Protein 4REV (pdb70)

Sequence (255 aa):
YKPCKNLVFYFHDILYTKLAPQSHFGNIIVFDDPITLSHSLSSKQVGRAQGFYIYDTTSWLSFTFVLNSTHHHQGTITFAGADPAKTRDISVTGGTGDFFMHRGIATITTDAFEAYFRLGVYIKFFECWYKPCKNLVFYFHDILKLAPQSHFGNIIVFDDPITLSHSLSSKQVGRAQGFYIYDYTSWLSFTFVLNSTHHQGTITFAGADPAKTRDISVTGGTGDFFMHRGIATITTDAFGEAYFRLGVYIKFFECW

B-factor: mean 59.49, std 22.82, range [20.0, 153.02]

Nearest PDB structures (foldseek):
  4rev-assembly2_B  TM=1.008E+00  e=2.602E-24  Pisum sativum
  4rev-assembly1_A  TM=9.888E-01  e=1.720E-21  Pisum sativum
  7ywf-assembly1_A  TM=7.716E-01  e=1.674E-04  Oryza sativa
  7ywf-assembly1_B  TM=7.383E-01  e=2.388E-04  Oryza sativa
  5k21-assembly1_A  TM=6.795E-01  e=1.094E-03  Mycolicibacterium fortuitum subsp. fortuitum DSM 46621 = ATCC 6841 = JCM 6387

Secondary structure (DSSP, 8-state):
---SEEEEEEEEEE----SPP-----EEEEEEEEEESSSSTTSPEEEEEEEEEEE----EEEEEEEEESSS-EEEEEEEEE----EEEEEEEEEEETTTT-EEEEEEEEEE---EEEEEEEEEEEE--/---SEEEEEEEEEE--PPP-----EEEEEEEEEESSSSTTSPEEEEEEEEEEE-----EEEEEEEESSS-EEEEEEEE-----EEEEEEEEEEETTTT-EEEEEEEEEE---SEEEEEEEEEEEE--

Radius of gyration: 23.47 Å; Cα contacts (8 Å, |Δi|>4): 682; chains: 2; bounding box: 68×54×63 Å

Organism: Pisum sativum (NCBI:txid3888)

Structure (mmCIF, N/CA/C/O backbone):
data_4REV
#
_entry.id   4REV
#
_cell.length_a   88.416
_cell.length_b   88.416
_cell.length_c   196.767
_cell.angle_alpha   90.00
_cell.angle_beta   90.00
_cell.angle_gamma   120.00
#
_symmetry.space_group_name_H-M   'H 3 2'
#
loop_
_entity.id
_entity.type
_entity.pdbx_description
1 polymer 'Disease resistance response protein 206'
2 non-polymer GLYCEROL
3 non-polymer '2,3-DIMETHYLIMIDAZOLIUM ION'
4 non-polymer 'CHLORIDE ION'
5 water water
#
loop_
_atom_site.group_PDB
_atom_site.id
_atom_site.type_symbol
_atom_site.label_atom_id
_atom_site.label_alt_id
_atom_site.label_comp_id
_atom_site.label_asym_id
_atom_site.label_entity_id
_atom_site.label_seq_id
_atom_site.pdbx_PDB_ins_code
_atom_site.Cartn_x
_atom_site.Cartn_y
_atom_site.Cartn_z
_atom_site.occupancy
_atom_site.B_iso_or_equiv
_atom_site.auth_seq_id
_atom_site.auth_comp_id
_atom_site.auth_asym_id
_atom_site.auth_atom_id
_atom_site.pdbx_PDB_model_num
ATOM 1 N N . TYR A 1 8 ? -31.166 -34.434 -18.823 1.00 68.47 28 TYR A N 1
ATOM 2 C CA . TYR A 1 8 ? -31.433 -33.043 -19.173 1.00 67.30 28 TYR A CA 1
ATOM 3 C C . TYR A 1 8 ? -30.310 -32.116 -18.712 1.00 79.32 28 TYR A C 1
ATOM 4 O O . TYR A 1 8 ? -29.725 -32.323 -17.645 1.00 90.11 28 TYR A O 1
ATOM 13 N N . LYS A 1 9 ? -30.023 -31.084 -19.505 1.00 76.52 29 LYS A N 1
ATOM 14 C CA . LYS A 1 9 ? -29.074 -30.059 -19.080 1.00 66.98 29 LYS A CA 1
ATOM 15 C C . LYS A 1 9 ? -29.825 -28.812 -18.604 1.00 51.71 29 LYS A C 1
ATOM 16 O O . LYS A 1 9 ? -30.703 -28.299 -19.292 1.00 49.60 29 LYS A O 1
ATOM 22 N N . PRO A 1 10 ? -29.472 -28.320 -17.418 1.00 43.68 30 PRO A N 1
ATOM 23 C CA . PRO A 1 10 ? -30.101 -27.159 -16.784 1.00 46.85 30 PRO A CA 1
ATOM 24 C C . PRO A 1 10 ? -29.919 -25.862 -17.570 1.00 45.15 30 PRO A C 1
ATOM 25 O O . PRO A 1 10 ? -28.846 -25.636 -18.125 1.00 47.01 30 PRO A O 1
ATOM 29 N N . CYS A 1 11 ? -30.949 -25.023 -17.611 1.00 36.47 31 CYS A N 1
ATOM 30 C CA . CYS A 1 11 ? -30.848 -23.730 -18.293 1.00 42.14 31 CYS A CA 1
ATOM 31 C C . CYS A 1 11 ? -30.157 -22.674 -17.439 1.00 47.52 31 CYS A C 1
ATOM 32 O O . CYS A 1 11 ? -29.912 -21.557 -17.887 1.00 49.59 31 CYS A O 1
ATOM 35 N N . LYS A 1 12 ? -29.838 -23.034 -16.201 1.00 42.64 32 LYS A N 1
ATOM 36 C CA . LYS A 1 12 ? -29.138 -22.135 -15.298 1.00 43.24 32 LYS A CA 1
ATOM 37 C C . LYS A 1 12 ? -28.646 -22.957 -14.105 1.00 40.52 32 LYS A C 1
ATOM 38 O O . LYS A 1 12 ? -29.390 -23.795 -13.576 1.00 43.81 32 LYS A O 1
ATOM 44 N N . ASN A 1 13 ? -27.382 -22.748 -13.736 1.00 43.35 33 ASN A N 1
ATOM 45 C CA . ASN A 1 13 ? -26.731 -23.397 -12.595 1.00 47.45 33 ASN A CA 1
ATOM 46 C C . ASN A 1 13 ? -26.254 -22.368 -11.583 1.00 56.49 33 ASN A C 1
ATOM 47 O O . ASN A 1 13 ? -25.580 -21.414 -11.958 1.00 56.43 33 ASN A O 1
ATOM 52 N N . LEU A 1 14 ? -26.565 -22.567 -10.305 1.00 49.67 34 LEU A N 1
ATOM 53 C CA . LEU A 1 14 ? -26.039 -21.677 -9.275 1.00 46.48 34 LEU A CA 1
ATOM 54 C C . LEU A 1 14 ? -25.487 -22.476 -8.105 1.00 46.15 34 LEU A C 1
ATOM 55 O O . LEU A 1 14 ? -26.011 -23.539 -7.756 1.00 50.52 34 LEU A O 1
ATOM 60 N N . VAL A 1 15 ? -24.429 -21.952 -7.502 1.00 42.10 35 VAL A N 1
ATOM 61 C CA . VAL A 1 15 ? -23.809 -22.567 -6.347 1.00 50.27 35 VAL A CA 1
ATOM 62 C C . VAL A 1 15 ? -23.678 -21.537 -5.231 1.00 50.74 35 VAL A C 1
ATOM 63 O O . VAL A 1 15 ? -23.164 -20.452 -5.457 1.00 47.96 35 VAL A O 1
ATOM 67 N N . PHE A 1 16 ? -24.167 -21.878 -4.045 1.00 47.57 36 PHE A N 1
ATOM 68 C CA . PHE A 1 16 ? -24.074 -21.015 -2.865 1.00 45.25 36 PHE A CA 1
ATOM 69 C C . PHE A 1 16 ? -23.698 -21.856 -1.674 1.00 42.48 36 PHE A C 1
ATOM 70 O O . PHE A 1 16 ? -23.920 -23.058 -1.690 1.00 47.21 36 PHE A O 1
ATOM 78 N N . TYR A 1 17 ? -23.154 -21.220 -0.633 1.00 39.59 37 TYR A N 1
ATOM 79 C CA . TYR A 1 17 ? -22.942 -21.879 0.661 1.00 37.78 37 TYR A CA 1
ATOM 80 C C . TYR A 1 17 ? -23.684 -21.116 1.734 1.00 44.12 37 TYR A C 1
ATOM 81 O O . TYR A 1 17 ? -23.701 -19.880 1.705 1.00 47.19 37 TYR A O 1
ATOM 90 N N . PHE A 1 18 ? -24.329 -21.812 2.665 1.00 47.61 38 PHE A N 1
ATOM 91 C CA . PHE A 1 18 ? -24.787 -21.097 3.847 1.00 47.48 38 PHE A CA 1
ATOM 92 C C . PHE A 1 18 ? -24.395 -21.806 5.143 1.00 52.33 38 PHE A C 1
ATOM 93 O O . PHE A 1 18 ? -24.087 -23.000 5.173 1.00 52.52 38 PHE A O 1
ATOM 101 N N . HIS A 1 19 ? -24.376 -21.022 6.210 1.00 47.72 39 HIS A N 1
ATOM 102 C CA . HIS A 1 19 ? -23.652 -21.376 7.413 1.00 50.32 39 HIS A CA 1
ATOM 103 C C . HIS A 1 19 ? -24.585 -21.382 8.598 1.00 54.29 39 HIS A C 1
ATOM 104 O O . HIS A 1 19 ? -25.195 -20.373 8.915 1.00 60.31 39 HIS A O 1
ATOM 111 N N . ASP A 1 20 ? -24.695 -22.528 9.249 1.00 51.49 40 ASP A N 1
ATOM 112 C CA . ASP A 1 20 ? -25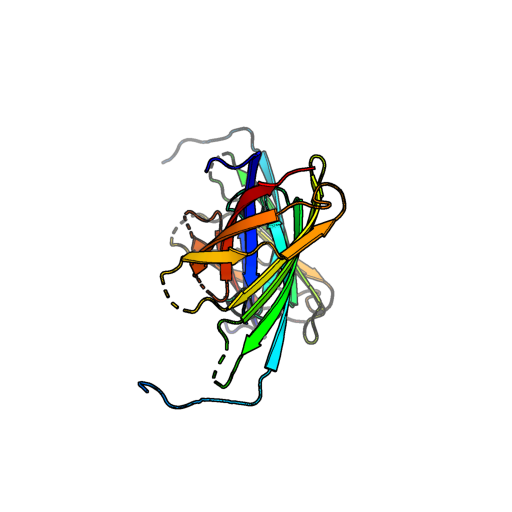.684 -22.701 10.294 1.00 55.21 40 ASP A CA 1
ATOM 113 C C . ASP A 1 20 ? -24.978 -23.070 11.578 1.00 63.74 40 ASP A C 1
ATOM 114 O O . ASP A 1 20 ? -24.001 -23.810 11.569 1.00 64.01 40 ASP A O 1
ATOM 119 N N . ILE A 1 21 ? -25.468 -22.557 12.689 1.00 69.29 41 ILE A N 1
ATOM 120 C CA . ILE A 1 21 ? -24.864 -22.888 13.967 1.00 73.27 41 ILE A CA 1
ATOM 121 C C . ILE A 1 21 ? -25.945 -23.459 14.866 1.00 82.12 41 ILE A C 1
ATOM 122 O O . ILE A 1 21 ? -26.880 -22.752 15.225 1.00 71.71 41 ILE A O 1
ATOM 127 N N . LEU A 1 22 ? -25.790 -24.709 15.248 1.00 102.31 42 LEU A N 1
ATOM 128 C CA . LEU A 1 22 ? -26.767 -25.412 16.053 1.00 109.49 42 LEU A CA 1
ATOM 129 C C . LEU A 1 22 ? -27.023 -24.806 17.420 1.00 116.16 42 LEU A C 1
ATOM 130 O O . LEU A 1 22 ? -27.999 -24.105 17.628 1.00 111.74 42 LEU A O 1
ATOM 135 N N . TYR A 1 23 ? -26.161 -25.128 18.367 1.00 126.54 43 TYR A N 1
ATOM 136 C CA . TYR A 1 23 ? -26.344 -24.727 19.755 1.00 133.14 43 TYR A CA 1
ATOM 137 C C . TYR A 1 23 ? -25.959 -25.858 20.700 1.00 140.84 43 TYR A C 1
ATOM 138 O O . TYR A 1 23 ? -26.245 -25.801 21.890 1.00 146.72 43 TYR A O 1
ATOM 147 N N . THR A 1 45 ? -45.852 -52.359 7.535 1.00 122.80 65 THR A N 1
ATOM 148 C CA . THR A 1 45 ? -44.533 -52.814 7.098 1.00 121.72 65 THR A CA 1
ATOM 149 C C . THR A 1 45 ? -43.346 -52.034 7.654 1.00 122.63 65 THR A C 1
ATOM 150 O O . THR A 1 45 ? -43.459 -50.842 7.939 1.00 127.65 65 THR A O 1
ATOM 154 N N . LYS A 1 46 ? -42.206 -52.733 7.715 1.00 117.07 66 LYS A N 1
ATOM 155 C CA . LYS A 1 46 ? -40.953 -52.328 8.362 1.00 111.41 66 LYS A CA 1
ATOM 156 C C . LYS A 1 46 ? -41.420 -51.601 9.644 1.00 106.36 66 LYS A C 1
ATOM 157 O O . LYS A 1 46 ? -42.230 -52.141 10.392 1.00 112.09 66 LYS A O 1
ATOM 163 N N . LEU A 1 47 ? -40.939 -50.392 9.877 1.00 88.88 67 LEU A N 1
ATOM 164 C CA . LEU A 1 47 ? -41.322 -49.536 10.978 1.00 77.17 67 LEU A CA 1
ATOM 165 C C . LEU A 1 47 ? -42.813 -49.211 10.921 1.00 64.79 67 LEU A C 1
ATOM 166 O O . LEU A 1 47 ? -43.352 -48.932 9.854 1.00 62.52 67 LEU A O 1
ATOM 171 N N . ALA A 1 48 ? -43.478 -49.274 12.068 1.00 66.90 68 ALA A N 1
ATOM 172 C CA . ALA A 1 48 ? -44.885 -48.907 12.175 1.00 66.60 68 ALA A CA 1
ATOM 173 C C . ALA A 1 48 ? -45.030 -47.398 11.942 1.00 64.25 68 ALA A C 1
ATOM 174 O O . ALA A 1 48 ? -44.020 -46.691 11.902 1.00 64.04 68 ALA A O 1
ATOM 176 N N . PRO A 1 49 ? -46.275 -46.902 11.754 1.00 67.54 69 PRO A N 1
ATOM 177 C CA . PRO A 1 49 ? -46.497 -45.452 11.620 1.00 61.44 69 PRO A CA 1
ATOM 178 C C . PRO A 1 49 ? -45.988 -44.763 12.840 1.00 62.78 69 PRO A C 1
ATOM 179 O O . PRO A 1 49 ? -46.099 -45.295 13.937 1.00 65.50 69 PRO A O 1
ATOM 183 N N . GLN A 1 50 ? -45.440 -43.586 12.698 1.00 71.39 70 GLN A N 1
ATOM 184 C CA . GLN A 1 50 ? -44.743 -43.124 13.842 1.00 73.60 70 GLN A CA 1
ATOM 185 C C . GLN A 1 50 ? -45.194 -41.642 13.866 1.00 66.33 70 GLN A C 1
ATOM 186 O O . GLN A 1 50 ? -45.142 -40.991 12.844 1.00 58.40 70 GLN A O 1
ATOM 192 N N . SER A 1 51 ? -45.713 -41.090 14.959 1.00 62.55 71 SER A N 1
ATOM 193 C CA . SER A 1 51 ? -45.896 -39.616 15.039 1.00 64.70 71 SER A CA 1
ATOM 194 C C . SER A 1 51 ? -45.218 -39.139 16.271 1.00 73.28 71 SER A C 1
ATOM 195 O O . SER A 1 51 ? -45.046 -39.928 17.190 1.00 73.76 71 SER A O 1
ATOM 198 N N . HIS A 1 52 ? -44.922 -37.856 16.368 1.00 71.66 72 HIS A N 1
ATOM 199 C CA . HIS A 1 52 ? -44.673 -37.211 17.681 1.00 76.34 72 HIS A CA 1
ATOM 200 C C . HIS A 1 52 ? -45.006 -35.728 17.643 1.00 73.44 72 HIS A C 1
ATOM 201 O O . HIS A 1 52 ? -45.231 -35.180 16.565 1.00 64.84 72 HIS A O 1
ATOM 208 N N . PHE A 1 53 ? -45.051 -35.095 18.815 1.00 63.92 73 PHE A N 1
ATOM 209 C CA . PHE A 1 53 ? -45.077 -33.646 18.864 1.00 62.62 73 PHE A CA 1
ATOM 210 C C . PHE A 1 53 ? -43.733 -33.133 18.371 1.00 60.87 73 PHE A C 1
ATOM 211 O O . PHE A 1 53 ? -42.700 -33.765 18.593 1.00 64.84 73 PHE A O 1
ATOM 219 N N . GLY A 1 54 ? -43.754 -32.015 17.655 1.00 58.41 74 GLY A N 1
ATOM 220 C CA . GLY A 1 54 ? -42.536 -31.471 17.096 1.00 61.53 74 GLY A CA 1
ATOM 221 C C . GLY A 1 54 ? -42.212 -30.120 17.690 1.00 62.07 74 GLY A C 1
ATOM 222 O O . GLY A 1 54 ? -43.084 -29.441 18.243 1.00 64.13 74 GLY A O 1
ATOM 223 N N . ASN A 1 55 ? -40.944 -29.743 17.609 1.00 49.99 75 ASN A N 1
ATOM 224 C CA . ASN A 1 55 ? -40.565 -28.380 17.907 1.00 56.64 75 ASN A CA 1
ATOM 225 C C . ASN A 1 55 ? -39.845 -27.808 16.700 1.00 55.53 75 ASN A C 1
ATOM 226 O O . ASN A 1 55 ? -39.108 -28.500 16.000 1.00 59.49 75 ASN A O 1
ATOM 231 N N . ILE A 1 56 ? -40.101 -26.542 16.441 1.00 50.39 76 ILE A N 1
ATOM 232 C CA . ILE A 1 56 ? -39.570 -25.902 15.263 1.00 55.49 76 ILE A CA 1
ATOM 233 C C . ILE A 1 56 ? -38.314 -25.146 15.642 1.00 55.29 76 ILE A C 1
ATOM 234 O O . ILE A 1 56 ? -38.259 -24.477 16.678 1.00 50.77 76 ILE A O 1
ATOM 239 N N . ILE A 1 57 ? -37.290 -25.295 14.817 1.00 46.21 77 ILE A N 1
ATOM 240 C CA . ILE A 1 57 ? -36.131 -24.441 14.922 1.00 45.88 77 ILE A CA 1
ATOM 241 C C . ILE A 1 57 ? -36.129 -23.496 13.735 1.00 47.48 77 ILE A C 1
ATOM 242 O O . ILE A 1 57 ? -36.222 -23.935 12.587 1.00 42.26 77 ILE A O 1
ATOM 247 N N . VAL A 1 58 ? -36.053 -22.199 14.000 1.00 45.00 78 VAL A N 1
ATOM 248 C CA . VAL A 1 58 ? -35.991 -21.236 12.905 1.00 42.04 78 VAL A CA 1
ATOM 249 C C . VAL A 1 58 ? -34.577 -20.717 12.761 1.00 46.55 78 VAL A C 1
ATOM 250 O O . VAL A 1 58 ? -33.878 -20.496 13.754 1.00 45.06 78 VAL A O 1
ATOM 254 N N . PHE A 1 59 ? -34.136 -20.561 11.517 1.00 42.28 79 PHE A N 1
ATOM 255 C CA . PHE A 1 59 ? -32.785 -20.085 11.284 1.00 42.83 79 PHE A CA 1
ATOM 256 C C . PHE A 1 59 ? -32.739 -18.926 10.282 1.00 47.44 79 PHE A C 1
ATOM 257 O O . PHE A 1 59 ? -33.623 -18.763 9.441 1.00 44.23 79 PHE A O 1
ATOM 265 N N . ASP A 1 60 ? -31.697 -18.112 10.407 1.00 45.17 80 ASP A N 1
ATOM 266 C CA . ASP A 1 60 ? -31.448 -16.981 9.519 1.00 40.04 80 ASP A CA 1
ATOM 267 C C . ASP A 1 60 ? -29.946 -16.951 9.315 1.00 44.50 80 ASP A C 1
ATOM 268 O O . ASP A 1 60 ? -29.214 -16.493 10.181 1.00 46.89 80 ASP A O 1
ATOM 273 N N . ASP A 1 61 ? -29.495 -17.492 8.187 1.00 37.26 81 ASP A N 1
ATOM 274 C CA . ASP A 1 61 ? -28.081 -17.777 7.997 1.00 38.25 81 ASP A CA 1
ATOM 275 C C . ASP A 1 61 ? -27.492 -17.023 6.816 1.00 45.89 81 ASP A C 1
ATOM 276 O O . ASP A 1 61 ? -28.145 -16.862 5.788 1.00 42.58 81 ASP A O 1
ATOM 281 N N . PRO A 1 62 ? -26.241 -16.572 6.958 1.00 52.03 82 PRO A N 1
ATOM 282 C CA . PRO A 1 62 ? -25.588 -15.912 5.828 1.00 47.11 82 PRO A CA 1
ATOM 283 C C . PRO A 1 62 ? -25.332 -16.879 4.673 1.00 43.52 82 PRO A C 1
ATOM 284 O O . PRO A 1 62 ? -24.894 -18.016 4.879 1.00 41.10 82 PRO A O 1
ATOM 288 N N . ILE A 1 63 ? -25.620 -16.412 3.465 1.00 39.78 83 ILE A N 1
ATOM 289 C CA . ILE A 1 63 ? -25.221 -17.094 2.241 1.00 42.54 83 ILE A CA 1
ATOM 290 C C . ILE A 1 63 ? -23.970 -16.456 1.635 1.00 44.66 83 ILE A C 1
ATOM 291 O O . ILE A 1 63 ? -23.930 -15.244 1.424 1.00 49.23 83 ILE A O 1
ATOM 296 N N . THR A 1 64 ? -22.961 -17.267 1.339 1.00 40.36 84 THR A N 1
ATOM 297 C CA . THR A 1 64 ? -21.731 -16.758 0.755 1.00 46.74 84 THR A CA 1
ATOM 298 C C . THR A 1 64 ? -21.447 -17.362 -0.627 1.00 48.26 84 THR A C 1
ATOM 299 O O . THR A 1 64 ? -22.013 -18.396 -0.991 1.00 46.94 84 THR A O 1
ATOM 303 N N . LEU A 1 65 ? -20.583 -16.703 -1.394 1.00 50.99 85 LEU A N 1
ATOM 304 C CA . LEU A 1 65 ? -20.198 -17.181 -2.727 1.00 65.08 85 LEU A CA 1
ATOM 305 C C . LEU A 1 65 ? -19.315 -18.417 -2.642 1.00 63.80 85 LEU A C 1
ATOM 306 O O . LEU A 1 65 ? -19.405 -19.320 -3.470 1.00 62.73 85 LEU A O 1
ATOM 311 N N . SER A 1 66 ? -18.446 -18.446 -1.644 1.00 58.34 86 SER A N 1
ATOM 312 C CA . SER A 1 66 ? -17.537 -19.567 -1.495 1.00 62.33 86 SER A CA 1
ATOM 313 C C . SER A 1 66 ? -17.615 -20.171 -0.100 1.00 51.52 86 SER A C 1
ATOM 314 O O . SER A 1 66 ? -18.515 -19.847 0.686 1.00 52.38 86 SER A O 1
ATOM 317 N N . HIS A 1 67 ? -16.681 -21.069 0.189 1.00 53.40 87 HIS A N 1
ATOM 318 C CA . HIS A 1 67 ? -16.759 -21.892 1.390 1.00 66.92 87 HIS A CA 1
ATOM 319 C C . HIS A 1 67 ? -16.621 -21.101 2.688 1.00 62.87 87 HIS A C 1
ATOM 320 O O . HIS A 1 67 ? -17.357 -21.340 3.640 1.00 66.36 87 HIS A O 1
ATOM 327 N N . SER A 1 68 ? -15.691 -20.157 2.725 1.00 62.98 88 SER A N 1
ATOM 328 C CA . SER A 1 68 ? -15.426 -19.429 3.957 1.00 60.91 88 SER A CA 1
ATOM 329 C C . SER A 1 68 ? -16.568 -18.507 4.357 1.00 65.54 88 SER A C 1
ATOM 330 O O . SER A 1 68 ? -17.182 -17.847 3.516 1.00 65.78 88 SER A O 1
ATOM 333 N N . LEU A 1 69 ? -16.832 -18.473 5.658 1.00 65.93 89 LEU A N 1
ATOM 334 C CA . LEU A 1 69 ? -17.837 -17.603 6.249 1.00 68.57 89 LEU A CA 1
ATOM 335 C C . LEU A 1 69 ? -17.534 -16.123 5.995 1.00 66.62 89 LEU A C 1
ATOM 336 O O . LEU A 1 69 ? -18.436 -15.287 6.007 1.00 69.72 89 LEU A O 1
ATOM 341 N N . SER A 1 70 ? -16.269 -15.796 5.767 1.00 61.52 90 SER A N 1
ATOM 342 C CA . SER A 1 70 ? -15.903 -14.395 5.626 1.00 70.45 90 SER A CA 1
ATOM 343 C C . SER A 1 70 ? -15.784 -13.992 4.162 1.00 72.77 90 SER A C 1
ATOM 344 O O . SER A 1 70 ? -15.289 -12.908 3.856 1.00 74.57 90 SER A O 1
ATOM 347 N N . SER A 1 71 ? -16.246 -14.857 3.257 1.00 71.32 91 SER A N 1
ATOM 348 C CA . SER A 1 71 ? -16.286 -14.513 1.834 1.00 66.44 91 SER A CA 1
ATOM 349 C C . SER A 1 71 ? -17.542 -13.690 1.589 1.00 65.60 91 SER A C 1
ATOM 350 O O . SER A 1 71 ? -18.399 -13.632 2.460 1.00 62.18 91 SER A O 1
ATOM 353 N N . LYS A 1 72 ? -17.667 -13.077 0.411 1.00 63.94 92 LYS A N 1
ATOM 354 C CA . LYS A 1 72 ? -18.749 -12.125 0.166 1.00 59.87 92 LYS A CA 1
ATOM 355 C C . LYS A 1 72 ? -20.114 -12.757 0.420 1.00 59.92 92 LYS A C 1
ATOM 356 O O . LYS A 1 72 ? -20.422 -13.823 -0.083 1.00 55.07 92 LYS A O 1
ATOM 362 N N . GLN A 1 73 ? -20.930 -12.106 1.229 1.00 54.50 93 GLN A N 1
ATOM 363 C CA . GLN A 1 73 ? -22.292 -12.569 1.431 1.00 59.89 93 GLN A CA 1
ATOM 364 C C . GLN A 1 73 ? -23.216 -12.029 0.365 1.00 52.56 93 GLN A C 1
ATOM 365 O O . GLN A 1 73 ? -23.144 -10.847 0.014 1.00 52.76 93 GLN A O 1
ATOM 371 N N . VAL A 1 74 ? -24.111 -12.888 -0.106 1.00 38.66 94 VAL A N 1
ATOM 372 C CA . VAL A 1 74 ? -24.974 -12.546 -1.216 1.00 42.74 94 VAL A CA 1
ATOM 373 C C . VAL A 1 74 ? -26.449 -12.612 -0.814 1.00 45.40 94 VAL A C 1
ATOM 374 O O . VAL A 1 74 ? -27.316 -12.302 -1.613 1.00 46.62 94 VAL A O 1
ATOM 378 N N . GLY A 1 75 ? -26.715 -12.967 0.439 1.00 41.71 95 GLY A N 1
ATOM 379 C CA . GLY A 1 75 ? -28.073 -13.017 0.952 1.00 40.22 95 GLY A CA 1
ATOM 380 C C . GLY A 1 75 ? -28.172 -13.762 2.275 1.00 43.21 95 GLY A C 1
ATOM 381 O O . GLY A 1 75 ? -27.161 -13.984 2.947 1.00 38.12 95 GLY A O 1
ATOM 382 N N . ARG A 1 76 ? -29.396 -14.121 2.649 1.00 38.19 96 ARG A N 1
ATOM 383 C CA . ARG A 1 76 ? -29.670 -14.872 3.863 1.00 38.38 96 ARG A CA 1
ATOM 384 C C . ARG A 1 76 ? -30.516 -16.093 3.540 1.00 40.61 96 ARG A C 1
ATOM 385 O O . ARG A 1 76 ? -31.453 -16.023 2.717 1.00 39.85 96 ARG A O 1
ATOM 393 N N . ALA A 1 77 ? -30.196 -17.204 4.189 1.00 34.54 97 ALA A N 1
ATOM 394 C CA . ALA A 1 77 ? -31.037 -18.403 4.117 1.00 37.59 97 ALA A CA 1
ATOM 395 C C . ALA A 1 77 ? -31.974 -18.363 5.311 1.00 43.61 97 ALA A C 1
ATOM 396 O O . ALA A 1 77 ? -31.532 -18.368 6.456 1.00 39.15 97 ALA A O 1
ATOM 398 N N . GLN A 1 78 ? -33.274 -18.300 5.052 1.00 37.20 98 GLN A N 1
ATOM 399 C CA . GLN A 1 78 ? -34.222 -18.158 6.153 1.00 37.33 98 GLN A CA 1
ATOM 400 C C . GLN A 1 78 ? -35.302 -19.208 6.018 1.00 44.55 98 GLN A C 1
ATOM 401 O O . GLN A 1 78 ? -35.927 -19.336 4.962 1.00 37.29 98 GLN A O 1
ATOM 407 N N . GLY A 1 79 ? -35.488 -19.996 7.069 1.00 38.55 99 GLY A N 1
ATOM 408 C CA . GLY A 1 79 ? -36.522 -21.017 7.047 1.00 37.80 99 GLY A CA 1
ATOM 409 C C . GLY A 1 79 ? -36.635 -21.728 8.374 1.00 38.19 99 GLY A C 1
ATOM 410 O O . GLY A 1 79 ? -36.339 -21.143 9.438 1.00 38.11 99 GLY A O 1
ATOM 411 N N . PHE A 1 80 ? -37.053 -22.986 8.329 1.00 42.21 100 PHE A N 1
ATOM 412 C CA . PHE A 1 80 ? -37.187 -23.726 9.579 1.00 46.10 100 PHE A CA 1
ATOM 413 C C . PHE A 1 80 ? -36.974 -25.210 9.351 1.00 47.52 100 PHE A C 1
ATOM 414 O O . PHE A 1 80 ? -37.042 -25.702 8.223 1.00 42.03 100 PHE A O 1
ATOM 422 N N . TYR A 1 81 ? -36.677 -25.915 10.434 1.00 41.57 101 TYR A N 1
ATOM 423 C CA . TYR A 1 81 ? -36.753 -27.360 10.435 1.00 49.11 101 TYR A CA 1
ATOM 424 C C . TYR A 1 81 ? -37.277 -27.812 11.786 1.00 55.14 101 TYR A C 1
ATOM 425 O O . TYR A 1 81 ? -37.576 -26.993 12.663 1.00 43.80 101 TYR A O 1
ATOM 434 N N . ILE A 1 82 ? -37.368 -29.122 11.952 1.00 67.24 102 ILE A N 1
ATOM 435 C CA . ILE A 1 82 ? -38.074 -29.699 13.078 1.00 76.00 102 ILE A CA 1
ATOM 436 C C . ILE A 1 82 ? -37.184 -30.631 13.882 1.00 85.52 102 ILE A C 1
ATOM 437 O O . ILE A 1 82 ? -36.396 -31.371 13.313 1.00 87.41 102 ILE A O 1
ATOM 442 N N . TYR A 1 83 ? -37.286 -30.582 15.204 1.00 89.37 103 TYR A N 1
ATOM 443 C CA . TYR A 1 83 ? -36.779 -31.683 16.007 1.00 96.12 103 TYR A CA 1
ATOM 444 C C . TYR A 1 83 ? -37.948 -32.514 16.526 1.00 98.19 103 TYR A C 1
ATOM 445 O O . TYR A 1 83 ? -39.009 -31.981 16.824 1.00 90.94 103 TYR A O 1
ATOM 454 N N . ASP A 1 84 ? -37.743 -33.823 16.618 1.00 106.38 104 ASP A N 1
ATOM 455 C CA . ASP A 1 84 ? -38.759 -34.747 17.109 1.00 108.89 104 ASP A CA 1
ATOM 456 C C . ASP A 1 84 ? -38.514 -34.871 18.620 1.00 111.87 104 ASP A C 1
ATOM 457 O O . ASP A 1 84 ? -38.793 -33.931 19.362 1.00 108.81 104 ASP A O 1
ATOM 462 N N . THR A 1 85 ? -38.024 -36.024 19.062 1.00 119.46 105 THR A N 1
ATOM 463 C CA . THR A 1 85 ? -37.199 -36.186 20.261 1.00 124.32 105 THR A CA 1
ATOM 464 C C . THR A 1 85 ? -36.262 -37.355 19.992 1.00 127.34 105 THR A C 1
ATOM 465 O O . THR A 1 85 ? -36.683 -38.391 19.465 1.00 128.67 105 THR A O 1
ATOM 469 N N . THR A 1 90 ? -37.943 -35.805 11.222 1.00 94.13 110 THR A N 1
ATOM 470 C CA . THR A 1 90 ? -37.274 -34.512 11.138 1.00 87.70 110 THR A CA 1
ATOM 471 C C . THR A 1 90 ? -36.333 -34.433 9.961 1.00 80.13 110 THR A C 1
ATOM 472 O O . THR A 1 90 ? -35.296 -33.773 10.013 1.00 73.87 110 THR A O 1
ATOM 476 N N . SER A 1 91 ? -36.701 -35.115 8.890 1.00 85.76 111 SER A N 1
ATOM 477 C CA . SER A 1 91 ? -36.021 -34.907 7.631 1.00 87.22 111 SER A CA 1
ATOM 478 C C . SER A 1 91 ? -36.622 -33.681 6.966 1.00 79.80 111 SER A C 1
ATOM 479 O O . SER A 1 91 ? -36.197 -33.305 5.872 1.00 82.47 111 SER A O 1
ATOM 482 N N . TRP A 1 92 ? -37.596 -33.048 7.632 1.00 67.14 112 TRP A N 1
ATOM 483 C CA . TRP A 1 92 ? -38.322 -31.929 7.017 1.00 58.08 112 TRP A CA 1
ATOM 484 C C . TRP A 1 92 ? -37.587 -30.591 7.041 1.00 54.87 112 TRP A C 1
ATOM 485 O O . TRP A 1 92 ? -37.110 -30.131 8.085 1.00 56.13 112 TRP A O 1
ATOM 496 N N . LEU A 1 93 ? -37.572 -29.937 5.884 1.00 45.73 113 LEU A N 1
ATOM 497 C CA . LEU A 1 93 ? -36.854 -28.694 5.721 1.00 39.16 113 LEU A CA 1
ATOM 498 C C . LEU A 1 93 ? -37.679 -27.769 4.830 1.00 33.49 113 LEU A C 1
ATOM 499 O O . LEU A 1 93 ? -38.194 -28.208 3.824 1.00 34.49 113 LEU A O 1
ATOM 504 N N . SER A 1 94 ? -37.857 -26.517 5.246 1.00 36.62 114 SER A N 1
ATOM 505 C CA . SER A 1 94 ? -38.449 -25.494 4.394 1.00 36.18 114 SER A CA 1
ATOM 506 C C . SER A 1 94 ? -37.595 -24.260 4.504 1.00 41.35 114 SER A C 1
ATOM 507 O O . SER A 1 94 ? -37.370 -23.771 5.603 1.00 38.60 114 SER A O 1
ATOM 510 N N . PHE A 1 95 ? -37.097 -23.751 3.388 1.00 35.73 115 PHE A N 1
ATOM 511 C CA . PHE A 1 95 ? -36.345 -22.514 3.472 1.00 31.02 115 PHE A CA 1
ATOM 512 C C . PHE A 1 95 ? -36.295 -21.754 2.159 1.00 30.89 115 PHE A C 1
ATOM 513 O O . PHE A 1 95 ? -36.580 -22.288 1.096 1.00 31.60 115 PHE A O 1
ATOM 521 N N . THR A 1 96 ? -35.932 -20.483 2.284 1.00 33.57 116 THR A N 1
ATOM 522 C CA . THR A 1 96 ? -35.876 -19.537 1.181 1.00 32.38 116 THR A CA 1
ATOM 523 C C . THR A 1 96 ? -34.479 -18.913 1.160 1.00 36.42 116 THR A C 1
ATOM 524 O O . THR A 1 96 ? -33.980 -18.462 2.188 1.00 32.44 116 THR A O 1
ATOM 528 N N . PHE A 1 97 ? -33.834 -18.939 0.006 1.00 31.64 117 PHE A N 1
ATOM 529 C CA . PHE A 1 97 ? -32.640 -18.135 -0.210 1.00 30.44 117 PHE A CA 1
ATOM 530 C C . PHE A 1 97 ? -33.121 -16.726 -0.563 1.00 39.07 117 PHE A C 1
ATOM 531 O O . PHE A 1 97 ? -33.711 -16.530 -1.629 1.00 41.91 117 PHE A O 1
ATOM 539 N N . VAL A 1 98 ? -32.885 -15.762 0.315 1.00 39.09 118 VAL A N 1
ATOM 540 C CA . VAL A 1 98 ? -33.222 -14.379 0.033 1.00 38.68 118 VAL A CA 1
ATOM 541 C C . VAL A 1 98 ? -31.976 -13.703 -0.506 1.00 41.22 118 VAL A C 1
ATOM 542 O O . VAL A 1 98 ? -31.100 -13.311 0.257 1.00 44.54 118 VAL A O 1
ATOM 546 N N . LEU A 1 99 ? -31.888 -13.600 -1.831 1.00 37.94 119 LEU A N 1
ATOM 547 C CA . LEU A 1 99 ? -30.669 -13.145 -2.473 1.00 37.54 119 LEU A CA 1
ATOM 548 C C . LEU A 1 99 ? -30.721 -11.655 -2.726 1.00 43.47 119 LEU A C 1
ATOM 549 O O . LEU A 1 99 ? -31.718 -11.107 -3.211 1.00 44.42 119 LEU A O 1
ATOM 554 N N . ASN A 1 100 ? -29.627 -11.002 -2.371 1.00 46.91 120 ASN A N 1
ATOM 555 C CA . ASN A 1 100 ? -29.524 -9.557 -2.447 1.00 50.81 120 ASN A CA 1
ATOM 556 C C . ASN A 1 100 ? -28.072 -9.195 -2.663 1.00 59.43 120 ASN A C 1
ATOM 557 O O . ASN A 1 100 ? -27.358 -8.875 -1.715 1.00 56.58 120 ASN A O 1
ATOM 562 N N . SER A 1 101 ? -27.635 -9.264 -3.914 1.00 59.70 121 SER A N 1
ATOM 563 C CA . SER A 1 101 ? -26.254 -8.967 -4.260 1.00 63.14 121 SER A CA 1
ATOM 564 C C . SER A 1 101 ? -26.194 -8.228 -5.585 1.00 63.88 121 SER A C 1
ATOM 565 O O . SER A 1 101 ? -27.213 -8.046 -6.253 1.00 61.99 121 SER A O 1
ATOM 568 N N . THR A 1 102 ? -24.998 -7.822 -5.976 1.00 65.07 122 THR A N 1
ATOM 569 C CA . THR A 1 102 ? -24.826 -7.046 -7.205 1.00 71.94 122 THR A CA 1
ATOM 570 C C . THR A 1 102 ? -25.249 -7.800 -8.472 1.00 71.79 122 THR A C 1
ATOM 571 O O . THR A 1 102 ? -25.507 -7.184 -9.502 1.00 87.27 122 THR A O 1
ATOM 575 N N . HIS A 1 103 ? -25.343 -9.124 -8.395 1.00 70.71 123 HIS A N 1
ATOM 576 C CA A HIS A 1 103 ? -25.691 -9.928 -9.564 0.58 72.11 123 HIS A CA 1
ATOM 577 C CA B HIS A 1 103 ? -25.684 -9.928 -9.561 0.42 71.98 123 HIS A CA 1
ATOM 578 C C . HIS A 1 103 ? -26.983 -10.725 -9.373 1.00 69.55 123 HIS A C 1
ATOM 579 O O . HIS A 1 103 ? -27.614 -11.131 -10.345 1.00 79.52 123 HIS A O 1
ATOM 592 N N . HIS A 1 104 ? -27.380 -10.956 -8.125 1.00 59.83 124 HIS A N 1
ATOM 593 C CA . HIS A 1 104 ? -28.588 -11.749 -7.855 1.00 59.03 124 HIS A CA 1
ATOM 594 C C . HIS A 1 104 ? -29.595 -11.034 -6.948 1.00 57.17 124 HIS A C 1
ATOM 595 O O . HIS A 1 104 ? -29.292 -10.724 -5.796 1.00 56.73 124 HIS A O 1
ATOM 602 N N . GLN A 1 105 ? -30.806 -10.809 -7.460 1.00 52.36 125 GLN A N 1
ATOM 603 C CA . GLN A 1 105 ? -31.868 -10.146 -6.693 1.00 46.14 125 GLN A CA 1
ATOM 604 C C . GLN A 1 105 ? -33.194 -10.912 -6.789 1.00 43.75 125 GLN A C 1
ATOM 605 O O . GLN A 1 105 ? -33.880 -10.822 -7.805 1.00 42.20 125 GLN A O 1
ATOM 611 N N . GLY A 1 106 ? -33.564 -11.635 -5.736 1.00 39.32 126 GLY A N 1
ATOM 612 C CA . GLY A 1 106 ? -34.768 -12.461 -5.764 1.00 38.45 126 GLY A CA 1
ATOM 613 C C . GLY A 1 106 ? -34.805 -13.456 -4.620 1.00 39.65 126 GLY A C 1
ATOM 614 O O . GLY A 1 106 ? -33.966 -13.395 -3.710 1.00 40.10 126 GLY A O 1
ATOM 615 N N . THR A 1 107 ? -35.792 -14.349 -4.624 1.00 33.63 127 THR A N 1
ATOM 616 C CA . THR A 1 107 ? -35.830 -15.397 -3.599 1.00 32.01 127 THR A CA 1
ATOM 617 C C . THR A 1 107 ? -36.011 -16.748 -4.275 1.00 36.87 127 THR A C 1
ATOM 618 O O . THR A 1 107 ? -36.588 -16.828 -5.349 1.00 30.69 127 THR A O 1
ATOM 622 N N . ILE A 1 108 ? -35.485 -17.792 -3.650 1.00 31.72 128 ILE A N 1
ATOM 623 C CA . ILE A 1 108 ? -35.693 -19.159 -4.114 1.00 29.27 128 ILE A CA 1
ATOM 624 C C . ILE A 1 108 ? -36.114 -19.973 -2.903 1.00 30.57 128 ILE A C 1
ATOM 625 O O . ILE A 1 108 ? -35.431 -19.952 -1.895 1.00 29.37 128 ILE A O 1
ATOM 630 N N . THR A 1 109 ? -37.211 -20.692 -3.025 1.00 31.50 129 THR A N 1
ATOM 631 C CA . THR A 1 109 ? -37.752 -21.437 -1.898 1.00 31.60 129 THR A CA 1
ATOM 632 C C . THR A 1 109 ? -37.683 -22.940 -2.178 1.00 30.13 129 THR A C 1
ATOM 633 O O . THR A 1 109 ? -37.896 -23.402 -3.320 1.00 27.01 129 THR A O 1
ATOM 637 N N . PHE A 1 110 ? -37.374 -23.701 -1.133 1.00 28.91 130 PHE A N 1
ATOM 638 C CA . PHE A 1 110 ? -37.222 -25.150 -1.237 1.00 32.97 130 PHE A CA 1
ATOM 639 C C . PHE A 1 110 ? -38.023 -25.800 -0.121 1.00 35.30 130 PHE A C 1
ATOM 640 O O . PHE A 1 110 ? -38.075 -25.256 0.983 1.00 34.36 130 PHE A O 1
ATOM 648 N N . ALA A 1 111 ? -38.589 -26.974 -0.365 1.00 32.55 131 ALA A N 1
ATOM 649 C CA . ALA A 1 111 ? -39.331 -27.660 0.713 1.00 35.89 131 ALA A CA 1
ATOM 650 C C . ALA A 1 111 ? -39.327 -29.166 0.509 1.00 31.64 131 ALA A C 1
ATOM 651 O O . ALA A 1 111 ? -39.352 -29.634 -0.629 1.00 34.38 131 ALA A O 1
ATOM 653 N N . GLY A 1 112 ? -39.296 -29.925 1.604 1.00 32.11 132 GLY A N 1
ATOM 654 C CA . GLY A 1 112 ? -39.415 -31.362 1.477 1.00 32.70 132 GLY A CA 1
ATOM 655 C C . GLY A 1 112 ? -38.651 -32.112 2.548 1.00 41.01 132 GLY A C 1
ATOM 656 O O . GLY A 1 112 ? -37.915 -31.523 3.340 1.00 45.83 132 GLY A O 1
ATOM 657 N N . ALA A 1 113 ? -38.859 -33.421 2.585 1.00 44.54 133 ALA A N 1
ATOM 658 C CA . ALA A 1 113 ? -38.084 -34.298 3.458 1.00 51.79 133 ALA A CA 1
ATOM 659 C C . ALA A 1 113 ? -37.234 -35.238 2.612 1.00 54.40 133 ALA A C 1
ATOM 660 O O . ALA A 1 113 ? -37.681 -35.703 1.570 1.00 59.56 133 ALA A O 1
ATOM 662 N N . ASP A 1 114 ? -35.999 -35.470 3.048 1.00 68.59 134 ASP A N 1
ATOM 663 C CA . ASP A 1 114 ? -35.086 -36.452 2.452 1.00 76.74 134 ASP A CA 1
ATOM 664 C C . ASP A 1 114 ? -34.153 -36.872 3.589 1.00 80.31 134 ASP A C 1
ATOM 665 O O . ASP A 1 114 ? -33.477 -36.019 4.165 1.00 81.29 134 ASP A O 1
ATOM 670 N N . PRO A 1 115 ? -34.104 -38.181 3.901 1.00 93.34 135 PRO A N 1
ATOM 671 C CA . PRO A 1 115 ? -33.706 -38.702 5.220 1.00 102.85 135 PRO A CA 1
ATOM 672 C C . PRO A 1 115 ? -32.431 -38.092 5.800 1.00 110.38 135 PRO A C 1
ATOM 673 O O . PRO A 1 115 ? -32.531 -37.408 6.820 1.00 113.53 135 PRO A O 1
ATOM 677 N N . ALA A 1 118 ? -25.725 -39.748 4.379 1.00 115.91 138 ALA A N 1
ATOM 678 C CA . ALA A 1 118 ? -25.210 -39.614 3.021 1.00 113.71 138 ALA A CA 1
ATOM 679 C C . ALA A 1 118 ? -24.424 -38.320 2.825 1.00 116.91 138 ALA A C 1
ATOM 680 O O . ALA A 1 118 ? -23.732 -38.165 1.820 1.00 122.20 138 ALA A O 1
ATOM 682 N N . LYS A 1 119 ? -24.563 -37.397 3.779 1.00 109.98 139 LYS A N 1
ATOM 683 C CA . LYS A 1 119 ? -23.987 -36.039 3.743 1.00 99.65 139 LYS A CA 1
ATOM 684 C C . LYS A 1 119 ? -24.365 -35.265 2.469 1.00 90.89 139 LYS A C 1
ATOM 685 O O . LYS A 1 119 ? -23.842 -34.178 2.208 1.00 94.40 139 LYS A O 1
ATOM 691 N N . THR A 1 120 ? -25.292 -35.818 1.695 1.00 80.28 140 THR A N 1
ATOM 692 C CA . THR A 1 120 ? -25.779 -35.173 0.480 1.00 78.32 140 THR A CA 1
ATOM 693 C C . THR A 1 120 ? -27.218 -35.603 0.196 1.00 77.54 140 THR A C 1
ATOM 694 O O . THR A 1 120 ? -27.532 -36.793 0.253 1.00 78.23 140 THR A O 1
ATOM 698 N N . ARG A 1 121 ? -28.084 -34.636 -0.102 1.00 73.15 141 ARG A N 1
ATOM 699 C CA . ARG A 1 121 ? -29.479 -34.913 -0.453 1.00 65.80 141 ARG A CA 1
ATOM 700 C C . ARG A 1 121 ? -29.965 -33.938 -1.527 1.00 58.09 141 ARG A C 1
ATOM 701 O O . ARG A 1 121 ? -29.376 -32.867 -1.712 1.00 51.46 141 ARG A O 1
ATOM 709 N N . ASP A 1 122 ? -31.030 -34.317 -2.239 1.00 50.52 142 ASP A N 1
ATOM 710 C CA . ASP A 1 122 ? -31.693 -33.431 -3.191 1.00 50.04 142 ASP A CA 1
ATOM 711 C C . ASP A 1 122 ? -32.938 -32.798 -2.550 1.00 44.79 142 ASP A C 1
ATOM 712 O O . ASP A 1 122 ? -33.577 -33.401 -1.690 1.00 48.37 142 ASP A O 1
ATOM 717 N N . ILE A 1 123 ? -33.279 -31.581 -2.955 1.00 39.00 143 ILE A N 1
ATOM 718 C CA . ILE A 1 123 ? -34.528 -30.973 -2.503 1.00 35.25 143 ILE A CA 1
ATOM 719 C C . ILE A 1 123 ? -35.136 -30.199 -3.671 1.00 33.29 143 ILE A C 1
ATOM 720 O O . ILE A 1 123 ? -34.412 -29.639 -4.491 1.00 36.21 143 ILE A O 1
ATOM 725 N N . SER A 1 124 ? -36.464 -30.195 -3.773 1.00 30.45 144 SER A N 1
ATOM 726 C CA . SER A 1 124 ? -37.105 -29.560 -4.922 1.00 32.02 144 SER A CA 1
ATOM 727 C C . SER A 1 124 ? -37.127 -28.061 -4.737 1.00 33.71 144 SER A C 1
ATOM 728 O O . SER A 1 124 ? -37.291 -27.592 -3.621 1.00 33.59 144 SER A O 1
ATOM 731 N N . VAL A 1 125 ? -36.912 -27.319 -5.816 1.00 31.77 145 VAL A N 1
ATOM 732 C CA . VAL A 1 125 ? -37.280 -25.911 -5.840 1.00 30.71 145 VAL A CA 1
ATOM 733 C C . VAL A 1 125 ? -38.801 -25.926 -5.735 1.00 33.89 145 VAL A C 1
ATOM 734 O O . VAL A 1 125 ? -39.448 -26.736 -6.406 1.00 31.34 145 VAL A O 1
ATOM 738 N N . THR A 1 126 ? -39.392 -25.104 -4.880 1.00 27.19 146 THR A N 1
ATOM 739 C CA . TH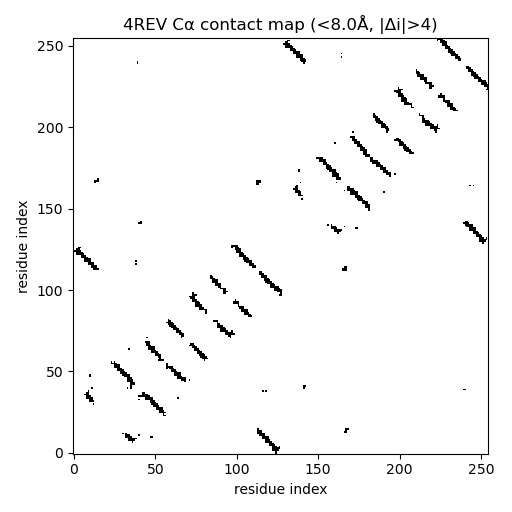R A 1 126 ? -40.845 -25.071 -4.848 1.00 25.95 146 THR A CA 1
ATOM 740 C C . THR A 1 126 ? -41.385 -23.669 -5.197 1.00 36.77 146 THR A C 1
ATOM 741 O O . THR A 1 126 ? -42.570 -23.512 -5.446 1.00 37.27 146 THR A O 1
ATOM 745 N N . GLY A 1 127 ? -40.524 -22.656 -5.181 1.00 33.05 147 GLY A N 1
ATOM 746 C CA . GLY A 1 127 ? -40.983 -21.295 -5.421 1.00 32.90 147 GLY A CA 1
ATOM 747 C C . GLY A 1 127 ? -39.861 -20.362 -5.811 1.00 34.49 147 GLY A C 1
ATOM 748 O O . GLY A 1 127 ? -38.692 -20.644 -5.557 1.00 29.47 147 GLY A O 1
ATOM 749 N N . GLY A 1 128 ? -40.211 -19.252 -6.458 1.00 31.52 148 GLY A N 1
ATOM 750 C CA . GLY A 1 128 ? -39.216 -18.298 -6.908 1.00 31.02 148 GLY A CA 1
ATOM 751 C C . GLY A 1 128 ? -39.837 -16.908 -7.025 1.00 34.99 148 GLY A C 1
ATOM 752 O O . GLY A 1 128 ? -41.024 -16.777 -7.374 1.00 37.35 148 GLY A O 1
ATOM 753 N N . THR A 1 129 ? -39.049 -15.877 -6.712 1.00 32.44 149 THR A N 1
ATOM 754 C CA . THR A 1 129 ? -39.467 -14.491 -6.935 1.00 37.60 149 THR A CA 1
ATOM 755 C C . THR A 1 129 ? -38.319 -13.633 -7.477 1.00 43.83 149 THR A C 1
ATOM 756 O O . THR A 1 129 ? -37.160 -14.029 -7.435 1.00 37.22 149 THR A O 1
ATOM 760 N N . GLY A 1 130 ? -38.651 -12.447 -7.978 1.00 37.14 150 GLY A N 1
ATOM 761 C CA . GLY A 1 130 ? -37.646 -11.515 -8.468 1.00 41.31 150 GLY A CA 1
ATOM 762 C C . GLY A 1 130 ? -36.928 -12.103 -9.671 1.00 37.42 150 GLY A C 1
ATOM 763 O O . GLY A 1 130 ? -37.570 -12.562 -10.610 1.00 38.96 150 GLY A O 1
ATOM 764 N N . ASP A 1 131 ? -35.593 -12.093 -9.639 1.00 39.34 151 ASP A N 1
ATOM 765 C CA . ASP A 1 131 ? -34.781 -12.735 -10.671 1.00 40.64 151 ASP A CA 1
ATOM 766 C C . ASP A 1 131 ? -35.143 -14.210 -10.872 1.00 41.67 151 ASP A C 1
ATOM 767 O O . ASP A 1 131 ? -34.869 -14.771 -11.928 1.00 37.41 151 ASP A O 1
ATOM 772 N N . PHE A 1 132 ? -35.742 -14.846 -9.864 1.00 38.80 152 PHE A N 1
ATOM 773 C CA . PHE A 1 132 ? -36.037 -16.280 -9.957 1.00 34.31 152 PHE A CA 1
ATOM 774 C C . PHE A 1 132 ? -37.508 -16.609 -10.083 1.00 32.15 152 PHE A C 1
ATOM 775 O O . PHE A 1 132 ? -37.919 -17.753 -9.938 1.00 29.01 152 PHE A O 1
ATOM 783 N N . PHE A 1 133 ? -38.282 -15.561 -10.309 1.00 34.41 153 PHE A N 1
ATOM 784 C CA . PHE A 1 133 ? -39.633 -15.629 -10.822 1.00 35.20 153 PHE A CA 1
ATOM 785 C C . PHE A 1 133 ? -39.826 -16.815 -11.787 1.00 35.65 153 PHE A C 1
ATOM 786 O O . PHE A 1 133 ? -39.054 -16.965 -12.737 1.00 32.90 153 PHE A O 1
ATOM 794 N N . MET A 1 134 ? -40.824 -17.659 -11.502 1.00 30.15 154 MET A N 1
ATOM 795 C CA . MET A 1 134 ? -41.216 -18.796 -12.329 1.00 28.98 154 MET A CA 1
ATOM 796 C C . MET A 1 134 ? -40.095 -19.826 -12.581 1.00 30.92 154 MET A C 1
ATOM 797 O O . MET A 1 134 ? -40.203 -20.654 -13.491 1.00 37.13 154 MET A O 1
ATOM 802 N N . HIS A 1 135 ? -39.010 -19.764 -11.813 1.00 29.77 155 HIS A N 1
ATOM 803 C CA . HIS A 1 135 ? -37.938 -20.750 -11.994 1.00 29.34 155 HIS A CA 1
ATOM 804 C C . HIS A 1 135 ? -38.311 -22.086 -11.329 1.00 30.15 155 HIS A C 1
ATOM 805 O O . HIS A 1 135 ? -39.036 -22.105 -10.323 1.00 30.33 155 HIS A O 1
ATOM 812 N N . ARG A 1 136 ? -37.806 -23.181 -11.888 1.00 30.70 156 ARG A N 1
ATOM 813 C CA . ARG A 1 136 ? -38.048 -24.508 -11.322 1.00 29.36 156 ARG A CA 1
ATOM 814 C C . ARG A 1 136 ? -36.834 -25.395 -11.477 1.00 28.60 156 ARG A C 1
ATOM 815 O O . ARG A 1 136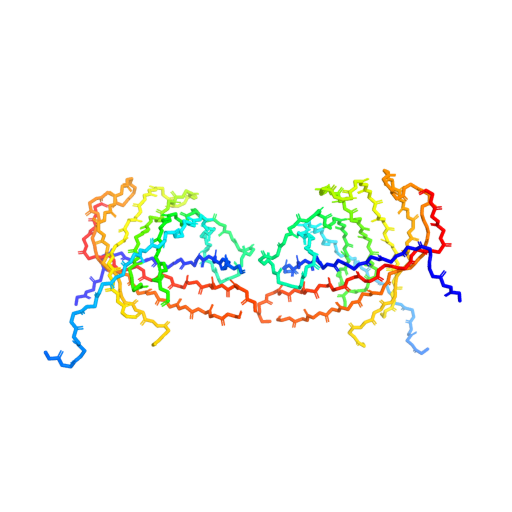 ? -36.033 -25.214 -12.372 1.00 33.19 156 ARG A O 1
ATOM 823 N N . GLY A 1 137 ? -36.723 -26.381 -10.596 1.00 28.06 157 GLY A N 1
ATOM 824 C CA . GLY A 1 137 ? -35.626 -27.325 -10.707 1.00 29.35 157 GLY A CA 1
ATOM 825 C C . GLY A 1 137 ? -35.401 -28.046 -9.390 1.00 35.18 157 GLY A C 1
ATOM 826 O O . GLY A 1 137 ? -36.358 -28.320 -8.648 1.00 27.72 157 GLY A O 1
ATOM 827 N N . ILE A 1 138 ? -34.140 -28.390 -9.125 1.00 27.90 158 ILE A N 1
ATOM 828 C CA . ILE A 1 138 ? -33.780 -29.086 -7.886 1.00 35.57 158 ILE A CA 1
ATOM 829 C C . ILE A 1 138 ? -32.497 -28.501 -7.341 1.00 39.51 158 ILE A C 1
ATOM 830 O O . ILE A 1 138 ? -31.751 -27.835 -8.069 1.00 40.37 158 ILE A O 1
ATOM 835 N N . ALA A 1 139 ? -32.226 -28.766 -6.069 1.00 34.81 159 ALA A N 1
ATOM 836 C CA . ALA A 1 139 ? -30.933 -28.421 -5.502 1.00 36.31 159 ALA A CA 1
ATOM 837 C C . ALA A 1 139 ? -30.320 -29.633 -4.842 1.00 38.36 159 ALA A C 1
ATOM 838 O O . ALA A 1 139 ? -31.009 -30.433 -4.214 1.00 39.47 159 ALA A O 1
ATOM 840 N N . THR A 1 140 ? -29.011 -29.771 -4.998 1.00 38.25 160 THR A N 1
ATOM 841 C CA . THR A 1 140 ? -28.259 -30.758 -4.269 1.00 44.02 160 THR A CA 1
ATOM 842 C C . THR A 1 140 ? -27.612 -30.081 -3.077 1.00 44.75 160 THR A C 1
ATOM 843 O O . THR A 1 140 ? -26.907 -29.079 -3.226 1.00 48.75 160 THR A O 1
ATOM 847 N N . ILE A 1 141 ? -27.851 -30.628 -1.891 1.00 40.66 161 ILE A N 1
ATOM 848 C CA . ILE A 1 141 ? -27.324 -30.044 -0.677 1.00 42.90 161 ILE A CA 1
ATOM 849 C C . ILE A 1 141 ? -26.256 -30.935 -0.086 1.00 50.01 161 ILE A C 1
ATOM 850 O O . ILE A 1 141 ? -26.531 -32.088 0.267 1.00 45.05 161 ILE A O 1
ATOM 855 N N . THR A 1 142 ? -25.045 -30.401 0.031 1.00 44.60 162 THR A N 1
ATOM 856 C CA . THR A 1 142 ? -23.951 -31.140 0.651 1.00 50.00 162 THR A CA 1
ATOM 857 C C . THR A 1 142 ? -23.603 -30.479 1.978 1.00 55.94 162 THR A C 1
ATOM 858 O O . THR A 1 142 ? -23.463 -29.256 2.055 1.00 53.79 162 THR A O 1
ATOM 862 N N . THR A 1 143 ? -23.473 -31.286 3.026 1.00 55.04 163 THR A N 1
ATOM 863 C CA . THR A 1 143 ? -23.289 -30.743 4.368 1.00 61.79 163 THR A CA 1
ATOM 864 C C . THR A 1 143 ? -21.916 -31.072 4.936 1.00 70.14 163 THR A C 1
ATOM 865 O O . THR A 1 143 ? -21.565 -32.240 5.088 1.00 72.45 163 THR A O 1
ATOM 869 N N . ASP A 1 144 ? -21.148 -30.028 5.241 1.00 71.91 164 ASP A N 1
ATOM 870 C CA . ASP A 1 144 ? -19.904 -30.168 5.989 1.00 78.20 164 ASP A CA 1
ATOM 871 C C . ASP A 1 144 ? -20.176 -29.949 7.474 1.00 76.81 164 ASP A C 1
ATOM 872 O O . ASP A 1 144 ? -20.458 -28.828 7.901 1.00 65.48 164 ASP A O 1
ATOM 877 N N . ALA A 1 145 ? -20.097 -31.021 8.254 1.00 85.10 165 ALA A N 1
ATOM 878 C CA . ALA A 1 145 ? -20.363 -30.944 9.685 1.00 82.80 165 ALA A CA 1
ATOM 879 C C . ALA A 1 145 ? -19.060 -30.872 10.479 1.00 89.17 165 ALA A C 1
ATOM 880 O O . ALA A 1 145 ? -18.130 -31.644 10.242 1.00 90.91 165 ALA A O 1
ATOM 882 N N . PHE A 1 146 ? -19.000 -29.941 11.424 1.00 93.42 166 PHE A N 1
ATOM 883 C CA . PHE A 1 146 ? -17.785 -29.725 12.197 1.00 103.35 166 PHE A CA 1
ATOM 884 C C . PHE A 1 146 ? -18.013 -30.027 13.672 1.00 112.66 166 PHE A C 1
ATOM 885 O O . PHE A 1 146 ? -18.581 -29.214 14.394 1.00 114.54 166 PHE A O 1
ATOM 893 N N . GLU A 1 149 ? -17.835 -28.657 17.194 1.00 124.35 169 GLU A N 1
ATOM 894 C CA . GLU A 1 149 ? -18.535 -27.384 17.070 1.00 124.37 169 GLU A CA 1
ATOM 895 C C . GLU A 1 149 ? -19.995 -27.596 16.697 1.00 114.69 169 GLU A C 1
ATOM 896 O O . GLU A 1 149 ? -20.413 -28.706 16.368 1.00 119.00 169 GLU A O 1
ATOM 902 N N . ALA A 1 150 ? -20.768 -26.520 16.746 1.00 100.29 170 ALA A N 1
ATOM 903 C CA . ALA A 1 150 ? -22.152 -26.562 16.311 1.00 95.11 170 ALA A CA 1
ATOM 904 C C . ALA A 1 150 ? -22.250 -25.992 14.903 1.00 86.15 170 ALA A C 1
ATOM 905 O O . ALA A 1 150 ? -23.327 -25.619 14.446 1.00 92.21 170 ALA A O 1
ATOM 907 N N . TYR A 1 151 ? -21.110 -25.949 14.217 1.00 81.16 171 TYR A N 1
ATOM 908 C CA . TYR A 1 151 ? -21.012 -25.317 12.906 1.00 79.25 171 TYR A CA 1
ATOM 909 C C . TYR A 1 151 ? -21.262 -26.274 11.730 1.00 76.37 171 TYR A C 1
ATOM 910 O O . TYR A 1 151 ? -20.547 -27.269 11.559 1.00 81.34 171 TYR A O 1
ATOM 919 N N . PHE A 1 152 ? -22.270 -25.944 10.926 1.00 68.23 172 PHE A N 1
ATOM 920 C CA . PHE A 1 152 ? -22.591 -26.660 9.687 1.00 58.52 172 PHE A CA 1
ATOM 921 C C . PHE A 1 152 ? -22.532 -25.751 8.469 1.00 60.34 172 PHE A C 1
ATOM 922 O O . PHE A 1 152 ? -23.270 -24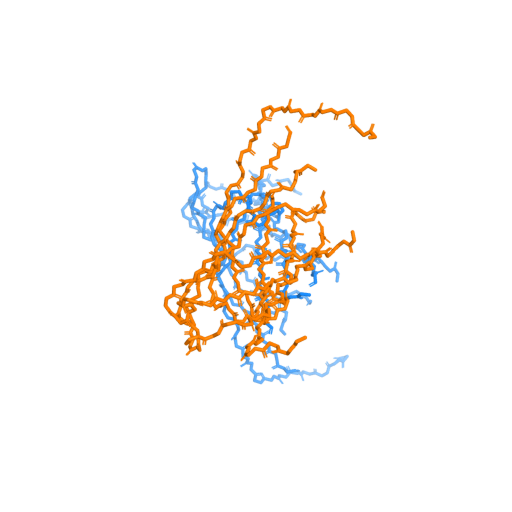.768 8.381 1.00 63.81 172 PHE A O 1
ATOM 930 N N . ARG A 1 153 ? -21.678 -26.094 7.513 1.00 55.57 173 ARG A N 1
ATOM 931 C CA . ARG A 1 153 ? -21.689 -25.414 6.224 1.00 53.31 173 ARG A CA 1
ATOM 932 C C . ARG A 1 153 ? -22.401 -26.282 5.194 1.00 50.12 173 ARG A C 1
ATOM 933 O O . ARG A 1 153 ? -22.065 -27.450 5.018 1.00 56.79 173 ARG A O 1
ATOM 941 N N . LEU A 1 154 ? -23.384 -25.704 4.518 1.00 49.23 174 LEU A N 1
ATOM 942 C CA . LEU A 1 154 ? -24.157 -26.422 3.511 1.00 45.26 174 LEU A CA 1
ATOM 943 C C . LEU A 1 154 ? -23.856 -25.908 2.109 1.00 53.94 174 LEU A C 1
ATOM 944 O O . LEU A 1 154 ? -24.072 -24.735 1.814 1.00 53.97 174 LEU A O 1
ATOM 949 N N . GLY A 1 155 ? -23.343 -26.786 1.254 1.00 48.27 175 GLY A N 1
ATOM 950 C CA . GLY A 1 155 ? -23.130 -26.447 -0.136 1.00 45.97 175 GLY A CA 1
ATOM 951 C C . GLY A 1 155 ? -24.432 -26.704 -0.869 1.00 51.10 175 GLY A C 1
ATOM 952 O O . GLY A 1 155 ? -24.946 -27.816 -0.814 1.00 45.96 175 GLY A O 1
ATOM 953 N N . VAL A 1 156 ? -24.970 -25.680 -1.535 1.00 44.71 176 VAL A N 1
ATOM 954 C CA . VAL A 1 156 ? -26.236 -25.799 -2.251 1.00 40.01 176 VAL A CA 1
ATOM 955 C C . VAL A 1 156 ? -26.031 -25.564 -3.745 1.00 46.98 176 VAL A C 1
ATOM 956 O O . VAL A 1 156 ? -25.685 -24.465 -4.174 1.00 50.89 176 VAL A O 1
ATOM 960 N N . TYR A 1 157 ? -26.240 -26.614 -4.527 1.00 37.11 177 TYR A N 1
ATOM 961 C CA . TYR A 1 157 ? -25.984 -26.587 -5.967 1.00 37.26 177 TYR A CA 1
ATOM 962 C C . TYR A 1 157 ? -27.326 -26.639 -6.658 1.00 41.08 177 TYR A C 1
ATOM 963 O O . TYR A 1 157 ? -27.978 -27.679 -6.686 1.00 36.64 177 TYR A O 1
ATOM 972 N N . ILE A 1 158 ? -27.739 -25.491 -7.184 1.00 37.93 178 ILE A N 1
ATOM 973 C CA . ILE A 1 158 ? -29.047 -25.324 -7.779 1.00 37.05 178 ILE A CA 1
ATOM 974 C C . ILE A 1 158 ? -28.970 -25.566 -9.270 1.00 40.09 178 ILE A C 1
ATOM 975 O O . ILE A 1 158 ? -28.167 -24.958 -9.958 1.00 39.86 178 ILE A O 1
ATOM 980 N N . LYS A 1 159 ? -29.801 -26.475 -9.752 1.00 36.10 179 LYS A N 1
ATOM 981 C CA . LYS A 1 159 ? -29.924 -26.716 -11.179 1.00 43.00 179 LYS A CA 1
ATOM 982 C C . LYS A 1 159 ? -31.348 -26.366 -11.566 1.00 42.84 179 LYS A C 1
ATOM 983 O O . LYS A 1 159 ? -32.283 -27.069 -11.174 1.00 35.18 179 LYS A O 1
ATOM 989 N N . PHE A 1 160 ? -31.524 -25.265 -12.295 1.00 35.69 180 PHE A N 1
ATOM 990 C CA . PHE A 1 160 ? -32.851 -24.887 -12.770 1.00 37.86 180 PHE A CA 1
ATOM 991 C C . PHE A 1 160 ? -33.085 -25.518 -14.142 1.00 40.51 180 PHE A C 1
ATOM 992 O O . PHE A 1 160 ? -32.206 -25.483 -14.995 1.00 41.40 180 PHE A O 1
ATOM 1000 N N . PHE A 1 161 ? -34.275 -26.072 -14.350 1.00 39.06 181 PHE A N 1
ATOM 1001 C CA . PHE A 1 161 ? -34.622 -26.663 -15.633 1.00 37.49 181 PHE A CA 1
ATOM 1002 C C . PHE A 1 161 ? -35.750 -25.902 -16.306 1.00 37.66 181 PHE A C 1
ATOM 1003 O O . PHE A 1 161 ? -36.188 -26.250 -17.407 1.00 39.56 181 PHE A O 1
ATOM 1011 N N . GLU A 1 162 ? -36.214 -24.861 -15.630 1.00 34.16 182 GLU A N 1
ATOM 1012 C CA . GLU A 1 162 ? -37.096 -23.880 -16.250 1.00 39.46 182 GLU A CA 1
ATOM 1013 C C . GLU A 1 162 ? -36.658 -22.502 -15.772 1.00 34.27 182 GLU A C 1
ATOM 1014 O O . GLU A 1 162 ? -36.566 -22.244 -14.559 1.00 32.32 182 GLU A O 1
ATOM 1020 N N . CYS A 1 163 ? -36.344 -21.634 -16.733 1.00 32.50 183 CYS A N 1
ATOM 1021 C CA . CYS A 1 163 ? -35.819 -20.306 -16.438 1.00 38.37 183 CYS A CA 1
ATOM 1022 C C . CYS A 1 163 ? -36.591 -19.209 -17.173 1.00 38.99 183 CYS A C 1
ATOM 1023 O O . CYS A 1 163 ? -36.846 -19.326 -18.377 1.00 37.96 183 CYS A O 1
ATOM 1026 N N . TRP A 1 164 ? -36.943 -18.141 -16.462 1.00 37.75 184 TRP A N 1
ATOM 1027 C CA . TRP A 1 164 ? -37.583 -16.979 -17.081 1.00 43.22 184 TRP A CA 1
ATOM 1028 C C . TRP A 1 164 ? -36.695 -15.748 -16.947 1.00 44.33 184 TRP A C 1
ATOM 1029 O O . TRP A 1 164 ? -35.705 -15.746 -16.223 1.00 45.68 184 TRP A O 1
ATOM 1041 N N . TYR B 1 8 ? 2.158 -15.596 43.203 1.00 90.30 28 TYR B N 1
ATOM 1042 C CA . TYR B 1 8 ? 1.036 -14.768 43.632 1.00 90.82 28 TYR B CA 1
ATOM 1043 C C . TYR B 1 8 ? -0.292 -15.349 43.141 1.00 91.17 28 TYR B C 1
ATOM 1044 O O . TYR B 1 8 ? -0.338 -16.053 42.131 1.00 93.37 28 TYR B O 1
ATOM 1053 N N . LYS B 1 9 ? -1.370 -15.029 43.853 1.00 84.04 29 LYS B N 1
ATOM 1054 C CA . LYS B 1 9 ? -2.717 -15.458 43.487 1.00 65.69 29 LYS B CA 1
ATOM 1055 C C . LYS B 1 9 ? -3.537 -14.293 42.934 1.00 63.69 29 LYS B C 1
ATOM 1056 O O . LYS B 1 9 ? -3.651 -13.256 43.587 1.00 52.22 29 LYS B O 1
ATOM 1062 N N . PRO B 1 10 ? -4.134 -14.474 41.743 1.00 55.58 30 PRO B N 1
ATOM 1063 C CA . PRO B 1 10 ? -4.881 -13.387 41.092 1.00 51.36 30 PRO B CA 1
ATOM 1064 C C . PRO B 1 10 ? -6.099 -12.963 41.912 1.00 37.72 30 PRO B C 1
ATOM 1065 O O . PRO B 1 10 ? -6.700 -13.807 42.564 1.00 44.45 30 PRO B O 1
ATOM 1069 N N . CYS B 1 11 ? -6.453 -11.683 41.888 1.00 41.62 31 CYS B N 1
ATOM 1070 C CA . CYS B 1 11 ? -7.653 -11.228 42.586 1.00 42.95 31 CYS B CA 1
ATOM 1071 C C . CYS B 1 11 ? -8.909 -11.438 41.743 1.00 50.67 31 CYS B C 1
ATOM 1072 O O . CYS B 1 11 ? -10.036 -11.279 42.210 1.00 51.21 31 CYS B O 1
ATOM 1075 N N . LYS B 1 12 ? -8.706 -11.801 40.485 1.00 42.12 32 LYS B N 1
ATOM 1076 C CA . LYS B 1 12 ? -9.827 -12.034 39.584 1.00 46.07 32 LYS B CA 1
ATOM 1077 C C . LYS B 1 12 ? -9.327 -12.892 38.438 1.00 42.81 32 LYS B C 1
ATOM 1078 O O . LYS B 1 12 ? -8.217 -12.667 37.944 1.00 48.99 32 LYS B O 1
ATOM 1084 N N . ASN B 1 13 ? -10.133 -13.878 38.052 1.00 42.90 33 ASN B N 1
ATOM 1085 C CA . ASN B 1 13 ? -9.843 -14.829 36.971 1.00 54.46 33 ASN B CA 1
ATOM 1086 C C . ASN B 1 13 ? -10.950 -14.807 35.932 1.00 59.26 33 ASN B C 1
ATOM 1087 O O . ASN B 1 13 ? -12.121 -14.948 36.279 1.00 61.74 33 ASN B O 1
ATOM 1092 N N . LEU B 1 14 ? -10.597 -14.678 34.662 1.00 52.44 34 LEU B N 1
ATOM 1093 C CA . LEU B 1 14 ? -11.614 -14.735 33.615 1.00 49.76 34 LEU B CA 1
ATOM 1094 C C . LEU B 1 14 ? -11.112 -15.502 32.404 1.00 51.44 34 LEU B C 1
ATOM 1095 O O . LEU B 1 14 ? -9.963 -15.336 31.991 1.00 54.66 34 LEU B O 1
ATOM 1100 N N . VAL B 1 15 ? -11.986 -16.318 31.825 1.00 48.48 35 VAL B N 1
ATOM 1101 C CA . VAL B 1 15 ? -11.666 -17.054 30.610 1.00 52.99 35 VAL B CA 1
ATOM 1102 C C . VAL B 1 15 ? -12.677 -16.702 29.528 1.00 56.87 35 VAL B C 1
ATOM 1103 O O . VAL B 1 15 ? -13.881 -16.832 29.730 1.00 53.42 35 VAL B O 1
ATOM 1107 N N . PHE B 1 16 ? -12.178 -16.241 28.389 1.00 57.77 36 PHE B N 1
ATOM 1108 C CA . PHE B 1 16 ? -13.017 -15.986 27.222 1.00 54.82 36 PHE B CA 1
ATOM 1109 C C . PHE B 1 16 ? -12.395 -16.633 25.997 1.00 60.52 36 PHE B C 1
ATOM 1110 O O . PHE B 1 16 ? -11.216 -16.991 26.003 1.00 64.78 36 PHE B O 1
ATOM 1118 N N . TYR B 1 17 ? -13.193 -16.765 24.943 1.00 59.96 37 TYR B N 1
ATOM 1119 C CA . TYR B 1 17 ? -12.709 -17.231 23.647 1.00 59.96 37 TYR B CA 1
ATOM 1120 C C . TYR B 1 17 ? -13.104 -16.213 22.591 1.00 59.09 37 TYR B C 1
ATOM 1121 O O . TYR B 1 17 ? -14.200 -15.662 22.657 1.00 53.12 37 TYR B O 1
ATOM 1130 N N . PHE B 1 18 ? -12.237 -15.947 21.618 1.00 54.06 38 PHE B N 1
ATOM 1131 C CA . PHE B 1 18 ? -12.713 -15.180 20.475 1.00 48.69 38 PHE B CA 1
ATOM 1132 C C . PHE B 1 18 ? -12.281 -15.876 19.182 1.00 56.74 38 PHE B C 1
ATOM 1133 O O . PHE B 1 18 ? -11.354 -16.692 19.170 1.00 53.86 38 PHE B O 1
ATOM 1141 N N . HIS B 1 19 ? -13.029 -15.617 18.118 1.00 52.43 39 HIS B N 1
ATOM 1142 C CA . HIS B 1 19 ? -12.962 -16.442 16.918 1.00 53.53 39 HIS B CA 1
ATOM 1143 C C . HIS B 1 19 ? -12.566 -15.614 15.705 1.00 57.93 39 HIS B C 1
ATOM 1144 O O . HIS B 1 19 ? -13.206 -14.612 15.401 1.00 53.12 39 HIS B O 1
ATOM 1151 N N . ASP B 1 20 ? -11.515 -16.040 15.011 1.00 55.71 40 ASP B N 1
ATOM 1152 C CA . ASP B 1 20 ? -10.914 -15.212 13.973 1.00 58.36 40 ASP B CA 1
ATOM 1153 C C . ASP B 1 20 ? -10.835 -15.947 12.644 1.00 59.26 40 ASP B C 1
ATOM 1154 O O . ASP B 1 20 ? -10.381 -17.085 12.588 1.00 60.21 40 ASP B O 1
ATOM 1159 N N . ILE B 1 21 ? -11.270 -15.280 11.579 1.00 62.06 41 ILE B N 1
ATOM 1160 C CA . ILE B 1 21 ? -11.198 -15.834 10.229 1.00 60.90 41 ILE B CA 1
ATOM 1161 C C . ILE B 1 21 ? -10.380 -14.935 9.292 1.00 72.22 41 ILE B C 1
ATOM 1162 O O . ILE B 1 21 ? -10.601 -13.724 9.244 1.00 72.10 41 ILE B O 1
ATOM 1167 N N . LEU B 1 22 ? -9.441 -15.548 8.567 1.00 92.92 42 LEU B N 1
ATOM 1168 C CA . LEU B 1 22 ? -8.524 -14.882 7.627 1.00 103.18 42 LEU B CA 1
ATOM 1169 C C . LEU B 1 22 ? -7.439 -14.107 8.363 1.00 101.02 42 LEU B C 1
ATOM 1170 O O . LEU B 1 22 ? -6.315 -13.983 7.870 1.00 98.98 42 LEU B O 1
ATOM 1175 N N . LYS B 1 46 ? 22.164 -14.260 17.219 1.00 104.96 66 LYS B N 1
ATOM 1176 C CA . LYS B 1 46 ? 21.916 -15.384 16.322 1.00 111.22 66 LYS B CA 1
ATOM 1177 C C . LYS B 1 46 ? 21.349 -14.923 14.984 1.00 107.09 66 LYS B C 1
ATOM 1178 O O . LYS B 1 46 ? 22.055 -14.932 13.977 1.00 115.58 66 LYS B O 1
ATOM 1184 N N . LEU B 1 47 ? 20.082 -14.524 14.965 1.00 88.40 67 LEU B N 1
ATOM 1185 C CA . LEU B 1 47 ? 19.527 -13.916 13.765 1.00 78.35 67 LEU B CA 1
ATOM 1186 C C . LEU B 1 47 ? 20.043 -12.483 13.662 1.00 71.95 67 LEU B C 1
ATOM 1187 O O . LEU B 1 47 ? 20.131 -11.769 14.662 1.00 71.16 67 LEU B O 1
ATOM 1192 N N . ALA B 1 48 ? 20.411 -12.080 12.453 1.00 64.76 68 ALA B N 1
ATOM 1193 C CA . ALA B 1 48 ? 20.832 -10.711 12.185 1.00 64.90 68 ALA B CA 1
ATOM 1194 C C . ALA B 1 48 ? 19.663 -9.749 12.437 1.00 62.38 68 ALA B C 1
ATOM 1195 O O . ALA B 1 48 ? 18.523 -10.193 12.556 1.00 60.97 68 ALA B O 1
ATOM 1197 N N . PRO B 1 49 ? 19.939 -8.435 12.538 1.00 61.94 69 PRO B N 1
ATOM 1198 C CA . PRO B 1 49 ? 18.819 -7.489 12.664 1.00 59.84 69 PRO B CA 1
ATOM 1199 C C . PRO B 1 49 ? 17.906 -7.572 11.446 1.00 62.06 69 PRO B C 1
ATOM 1200 O O . PRO B 1 49 ? 18.407 -7.661 10.332 1.00 63.23 69 PRO B O 1
ATOM 1204 N N . GLN B 1 50 ? 16.596 -7.561 11.654 1.00 65.84 70 GLN B N 1
ATOM 1205 C CA . GLN B 1 50 ? 15.657 -7.733 10.553 1.00 73.31 70 GLN B CA 1
ATOM 1206 C C . GLN B 1 50 ? 14.608 -6.626 10.557 1.00 71.41 70 GLN B C 1
ATOM 1207 O O . GLN B 1 50 ? 14.011 -6.350 11.592 1.00 62.61 70 GLN B O 1
ATOM 1213 N N . SER B 1 51 ? 14.384 -5.978 9.415 1.00 62.99 71 SER B N 1
ATOM 1214 C CA . SER B 1 51 ? 13.260 -5.044 9.336 1.00 67.63 71 SER B CA 1
ATOM 1215 C C . SER B 1 51 ? 12.693 -4.917 7.923 1.00 68.71 71 SER B C 1
ATOM 1216 O O . SER B 1 51 ? 13.424 -4.808 6.932 1.00 65.52 71 SER B O 1
ATOM 1219 N N . HIS B 1 52 ? 11.369 -4.965 7.839 1.00 71.18 72 HIS B N 1
ATOM 1220 C CA . HIS B 1 52 ? 10.686 -4.903 6.551 1.00 73.32 72 HIS B CA 1
ATOM 1221 C C . HIS B 1 52 ? 9.468 -4.017 6.667 1.00 65.50 72 HIS B C 1
ATOM 1222 O O . HIS B 1 52 ? 9.046 -3.676 7.767 1.00 55.52 72 HIS B O 1
ATOM 1229 N N . PHE B 1 53 ? 8.886 -3.662 5.531 1.00 64.81 73 PHE B N 1
ATOM 1230 C CA . PHE B 1 53 ? 7.592 -3.009 5.553 1.00 59.98 73 PHE B CA 1
ATOM 1231 C C . PHE B 1 53 ? 6.554 -3.993 6.064 1.00 59.22 73 PHE B C 1
ATOM 1232 O O . PHE B 1 53 ? 6.640 -5.200 5.809 1.00 62.16 73 PHE B O 1
ATOM 1240 N N . GLY B 1 54 ? 5.591 -3.475 6.817 1.00 58.41 74 GLY B N 1
ATOM 1241 C CA . GLY B 1 54 ? 4.541 -4.297 7.376 1.00 62.75 74 GLY B CA 1
ATOM 1242 C C . GLY B 1 54 ? 3.191 -3.990 6.761 1.00 64.31 74 GLY B C 1
ATOM 1243 O O . GLY B 1 54 ? 2.955 -2.902 6.231 1.00 67.81 74 GLY B O 1
ATOM 1244 N N . ASN B 1 55 ? 2.306 -4.972 6.804 1.00 56.47 75 ASN B N 1
ATOM 1245 C CA . ASN B 1 55 ? 0.919 -4.732 6.458 1.00 54.42 75 ASN B CA 1
ATOM 1246 C C . ASN B 1 55 ? 0.078 -4.979 7.693 1.00 50.73 75 ASN B C 1
ATOM 1247 O O . ASN B 1 55 ? 0.411 -5.815 8.519 1.00 54.23 75 ASN B O 1
ATOM 1252 N N . ILE B 1 56 ? -0.996 -4.226 7.837 1.00 48.54 76 ILE B N 1
ATOM 1253 C CA . ILE B 1 56 ? -1.785 -4.338 9.045 1.00 55.59 76 ILE B CA 1
ATOM 1254 C C . ILE B 1 56 ? -3.088 -5.020 8.705 1.00 47.87 76 ILE B C 1
ATOM 1255 O O . ILE B 1 56 ? -3.717 -4.711 7.688 1.00 49.24 76 ILE B O 1
ATOM 1260 N N . ILE B 1 57 ? -3.460 -5.977 9.547 1.00 44.46 77 ILE B N 1
ATOM 1261 C CA . ILE B 1 57 ? -4.763 -6.614 9.474 1.00 44.05 77 ILE B CA 1
ATOM 1262 C C . ILE B 1 57 ? -5.563 -6.193 10.698 1.00 41.27 77 ILE B C 1
ATOM 1263 O O . ILE B 1 57 ? -5.128 -6.411 11.818 1.00 43.71 77 ILE B O 1
ATOM 1268 N N . VAL B 1 58 ? -6.713 -5.564 10.480 1.00 45.68 78 VAL B N 1
ATOM 1269 C CA . VAL B 1 58 ? -7.600 -5.207 11.578 1.00 43.22 78 VAL B CA 1
ATOM 1270 C C . VAL B 1 58 ? -8.686 -6.269 11.701 1.00 40.41 78 VAL B C 1
ATOM 1271 O O . VAL B 1 58 ? -9.134 -6.803 10.700 1.00 43.63 78 VAL B O 1
ATOM 1275 N N . PHE B 1 59 ? -9.096 -6.578 12.930 1.00 40.56 79 PHE B N 1
ATOM 1276 C CA . PHE B 1 59 ? -10.110 -7.598 13.150 1.00 46.00 79 PHE B CA 1
ATOM 1277 C C . PHE B 1 59 ? -11.141 -7.147 14.180 1.00 46.68 79 PHE B C 1
ATOM 1278 O O . PHE B 1 59 ? -10.858 -6.335 15.056 1.00 41.00 79 PHE B O 1
ATOM 1286 N N . ASP B 1 60 ? -12.345 -7.683 14.057 1.00 49.31 80 ASP B N 1
ATOM 1287 C CA . ASP B 1 60 ? -13.436 -7.396 14.978 1.00 44.93 80 ASP B CA 1
ATOM 1288 C C . ASP B 1 60 ? -14.188 -8.715 15.136 1.00 49.80 80 ASP B C 1
ATOM 1289 O O . ASP B 1 60 ? -15.005 -9.077 14.289 1.00 51.41 80 ASP B O 1
ATOM 1294 N N . ASP B 1 61 ? -13.868 -9.442 16.206 1.00 46.23 81 ASP B N 1
ATOM 1295 C CA . ASP B 1 61 ? -14.279 -10.835 16.345 1.00 49.65 81 ASP B CA 1
ATOM 1296 C C . ASP B 1 61 ? -15.200 -11.057 17.538 1.00 45.82 81 ASP B C 1
ATOM 1297 O O . ASP B 1 61 ? -15.069 -10.393 18.559 1.00 44.54 81 ASP B O 1
ATOM 1302 N N . PRO B 1 62 ? -16.123 -12.025 17.423 1.00 51.73 82 PRO B N 1
ATOM 1303 C CA . PRO B 1 62 ? -17.017 -12.262 18.555 1.00 46.48 82 PRO B CA 1
ATOM 1304 C C . PRO B 1 62 ? -16.272 -12.911 19.722 1.00 49.73 82 PRO B C 1
ATOM 1305 O O . PRO B 1 62 ? -15.402 -13.759 19.500 1.00 49.47 82 PRO B O 1
ATOM 1309 N N . ILE B 1 63 ? -16.601 -12.485 20.940 1.00 43.29 83 ILE B N 1
ATOM 1310 C CA . ILE B 1 63 ? -16.115 -13.107 22.168 1.00 42.01 83 ILE B CA 1
ATOM 1311 C C . ILE B 1 63 ? -17.199 -14.000 22.789 1.00 45.42 83 ILE B C 1
ATOM 1312 O O . ILE B 1 63 ? -18.305 -13.536 23.062 1.00 48.44 83 ILE B O 1
ATOM 1317 N N . THR B 1 64 ? -16.878 -15.272 23.011 1.00 47.97 84 THR B N 1
ATOM 1318 C CA . THR B 1 64 ? -17.820 -16.215 23.614 1.00 52.41 84 THR B CA 1
ATOM 1319 C C . THR B 1 64 ? -17.333 -16.729 24.972 1.00 54.01 84 THR B C 1
ATOM 1320 O O . THR B 1 64 ? -16.165 -16.574 25.326 1.00 53.42 84 THR B O 1
ATOM 1324 N N . LEU B 1 65 ? -18.238 -17.345 25.726 1.00 65.51 85 LEU B N 1
ATOM 1325 C CA . LEU B 1 65 ? -17.904 -17.891 27.040 1.00 69.40 85 LEU B CA 1
ATOM 1326 C C . LEU B 1 65 ? -17.303 -19.297 26.951 1.00 71.69 85 LEU B C 1
ATOM 1327 O O . LEU B 1 65 ? -16.463 -19.671 27.766 1.00 73.83 85 LEU B O 1
ATOM 1332 N N . SER B 1 66 ? -17.734 -20.072 25.960 1.00 70.06 86 SER B N 1
ATOM 1333 C CA . SER B 1 66 ? -17.150 -21.387 25.714 1.00 72.36 86 SER B CA 1
ATOM 1334 C C . SER B 1 66 ? -16.442 -21.377 24.369 1.00 71.05 86 SER B C 1
ATOM 1335 O O . SER B 1 66 ? -16.438 -20.359 23.676 1.00 61.61 86 SER B O 1
ATOM 1338 N N . HIS B 1 67 ? -15.840 -22.503 23.997 1.00 73.73 87 HIS B N 1
ATOM 1339 C CA . HIS B 1 67 ? -15.058 -22.549 22.766 1.00 74.51 87 HIS B CA 1
ATOM 1340 C C . HIS B 1 67 ? -15.959 -22.710 21.545 1.00 70.68 87 HIS B C 1
ATOM 1341 O O . HIS B 1 67 ? -15.549 -22.458 20.414 1.00 73.48 87 HIS B O 1
ATOM 1348 N N . SER B 1 68 ? -17.195 -23.119 21.782 1.00 73.14 88 SER B N 1
ATOM 1349 C CA . SER B 1 68 ? -18.171 -23.224 20.710 1.00 80.75 88 SER B CA 1
ATOM 1350 C C . SER B 1 68 ? -18.719 -21.851 20.339 1.00 84.16 88 SER B C 1
ATOM 1351 O O . SER B 1 68 ? -19.108 -21.076 21.214 1.00 77.38 88 SER B O 1
ATOM 1354 N N . LEU B 1 69 ? -18.761 -21.555 19.042 1.00 89.44 89 LEU B N 1
ATOM 1355 C CA . LEU B 1 69 ? -19.300 -20.281 18.571 1.00 87.63 89 LEU B CA 1
ATOM 1356 C C . LEU B 1 69 ? -20.789 -20.201 18.868 1.00 88.33 89 LEU B C 1
ATOM 1357 O O . LEU B 1 69 ? -21.377 -19.120 18.870 1.00 92.94 89 LEU B O 1
ATOM 1362 N N . SER B 1 70 ? -21.394 -21.359 19.113 1.00 70.43 90 SER B N 1
ATOM 1363 C CA . SER B 1 70 ? -22.799 -21.429 19.469 1.00 72.34 90 SER B CA 1
ATOM 1364 C C . SER B 1 70 ? -23.063 -20.851 20.852 1.00 75.96 90 SER B C 1
ATOM 1365 O O . SER B 1 70 ? -24.204 -20.553 21.194 1.00 85.26 90 SER B O 1
ATOM 1368 N N . SER B 1 71 ? -22.015 -20.697 21.654 1.00 70.90 91 SER B N 1
ATOM 1369 C CA . SER B 1 71 ? -22.207 -20.248 23.025 1.00 73.25 91 SER B CA 1
ATOM 1370 C C . SER B 1 71 ? -22.476 -18.747 23.079 1.00 72.90 91 SER B C 1
ATOM 1371 O O . SER B 1 71 ? -22.365 -18.047 22.073 1.00 75.20 91 SER B O 1
ATOM 1374 N N . LYS B 1 72 ? -22.839 -18.277 24.269 1.00 73.01 92 LYS B N 1
ATOM 1375 C CA . LYS B 1 72 ? -23.178 -16.882 24.527 1.00 73.09 92 LYS B CA 1
ATOM 1376 C C . LYS B 1 72 ? -22.068 -15.916 24.126 1.00 61.91 92 LYS B C 1
ATOM 1377 O O . LYS B 1 72 ? -20.955 -16.006 24.637 1.00 63.61 92 LYS B O 1
ATOM 1383 N N . GLN B 1 73 ? -22.372 -15.004 23.205 1.00 62.55 93 GLN B N 1
ATOM 1384 C CA . GLN B 1 73 ? -21.455 -13.914 22.885 1.00 62.80 93 GLN B CA 1
ATOM 1385 C C . GLN B 1 73 ? -21.571 -12.815 23.937 1.00 59.01 93 GLN B C 1
ATOM 1386 O O . GLN B 1 73 ? -22.677 -12.401 24.289 1.00 58.10 93 GLN B O 1
ATOM 1392 N N . VAL B 1 74 ? -20.425 -12.347 24.425 1.00 52.96 94 VAL B N 1
ATOM 1393 C CA . VAL B 1 74 ? -20.377 -11.389 25.522 1.00 53.11 94 VAL B CA 1
ATOM 1394 C C . VAL B 1 74 ? -19.609 -10.105 25.178 1.00 48.87 94 VAL B C 1
ATOM 1395 O O . VAL B 1 74 ? -19.569 -9.172 25.977 1.00 51.93 94 VAL B O 1
ATOM 1399 N N . GLY B 1 75 ? -19.004 -10.067 23.997 1.00 53.23 95 GLY B N 1
ATOM 1400 C CA . GLY B 1 75 ? -18.364 -8.863 23.508 1.00 56.04 95 GLY B CA 1
ATOM 1401 C C . GLY B 1 75 ? -17.736 -8.998 22.126 1.00 51.08 95 GLY B C 1
ATOM 1402 O O . GLY B 1 75 ? -18.017 -9.953 21.387 1.00 43.67 95 GLY B O 1
ATOM 1403 N N . ARG B 1 76 ? -16.905 -8.016 21.776 1.00 42.00 96 ARG B N 1
ATOM 1404 C CA . ARG B 1 76 ? -16.121 -8.042 20.541 1.00 40.67 96 ARG B CA 1
ATOM 1405 C C . ARG B 1 76 ? -14.638 -7.872 20.881 1.00 40.17 96 ARG B C 1
ATOM 1406 O O . ARG B 1 76 ? -14.277 -7.017 21.701 1.00 41.84 96 ARG B O 1
ATOM 1414 N N . ALA B 1 77 ? -13.796 -8.688 20.253 1.00 43.57 97 ALA B N 1
ATOM 1415 C CA . ALA B 1 77 ? -12.345 -8.509 20.314 1.00 41.53 97 ALA B CA 1
ATOM 1416 C C . ALA B 1 77 ? -11.912 -7.703 19.096 1.00 42.07 97 ALA B C 1
ATOM 1417 O O . ALA B 1 77 ? -12.114 -8.114 17.962 1.00 41.12 97 ALA B O 1
ATOM 1419 N N . GLN B 1 78 ? -11.319 -6.548 19.350 1.00 39.85 98 GLN B N 1
ATOM 1420 C CA . GLN B 1 78 ? -11.071 -5.563 18.308 1.00 43.64 98 GLN B CA 1
ATOM 1421 C C . GLN B 1 78 ? -9.635 -5.068 18.402 1.00 39.19 98 GLN B C 1
ATOM 1422 O O . GLN B 1 78 ? -9.204 -4.616 19.456 1.00 38.21 98 GLN B O 1
ATOM 1428 N N . GLY B 1 79 ? -8.885 -5.170 17.309 1.00 39.87 99 GLY B N 1
ATOM 1429 C CA . GLY B 1 79 ? -7.476 -4.823 17.368 1.00 41.05 99 GLY B CA 1
ATOM 1430 C C . GLY B 1 79 ? -6.802 -5.061 16.041 1.00 40.02 99 GLY B C 1
ATOM 1431 O O . GLY B 1 79 ? -7.464 -5.037 15.001 1.00 38.59 99 GLY B O 1
ATOM 1432 N N . PHE B 1 80 ? -5.490 -5.276 16.065 1.00 40.21 100 PHE B N 1
ATOM 1433 C CA . PHE B 1 80 ? -4.765 -5.447 14.811 1.00 42.12 100 PHE B CA 1
ATOM 1434 C C . PHE B 1 80 ? -3.555 -6.329 15.047 1.00 40.64 100 PHE B C 1
ATOM 1435 O O . PHE B 1 80 ? -3.106 -6.486 16.171 1.00 39.26 100 PHE B O 1
ATOM 1443 N N . TYR B 1 81 ? -3.042 -6.916 13.975 1.00 37.47 101 TYR B N 1
ATOM 1444 C CA . TYR B 1 81 ? -1.723 -7.528 13.998 1.00 43.09 101 TYR B CA 1
ATOM 1445 C C . TYR B 1 81 ? -1.080 -7.200 12.674 1.00 50.66 101 TYR B C 1
ATOM 1446 O O . TYR B 1 81 ? -1.737 -6.654 11.787 1.00 44.49 101 TYR B O 1
ATOM 1455 N N . ILE B 1 82 ? 0.192 -7.552 12.540 1.00 65.14 102 ILE B N 1
ATOM 1456 C CA . ILE B 1 82 ? 0.964 -7.217 11.355 1.00 71.15 102 ILE B CA 1
ATOM 1457 C C . ILE B 1 82 ? 1.496 -8.462 10.639 1.00 77.08 102 ILE B C 1
ATOM 1458 O O . ILE B 1 82 ? 1.934 -9.416 11.282 1.00 77.99 102 ILE B O 1
ATOM 1463 N N . TYR B 1 83 ? 1.424 -8.461 9.307 1.00 83.46 103 TYR B N 1
ATOM 1464 C CA . TYR B 1 83 ? 2.024 -9.524 8.501 1.00 89.39 103 TYR B CA 1
ATOM 1465 C C . TYR B 1 83 ? 3.257 -8.964 7.785 1.00 89.47 103 TYR B C 1
ATOM 1466 O O . TYR B 1 83 ? 3.229 -7.836 7.286 1.00 78.47 103 TYR B O 1
ATOM 1475 N N . ASP B 1 84 ? 4.336 -9.748 7.756 1.00 96.23 104 ASP B N 1
ATOM 1476 C CA . ASP B 1 84 ? 5.615 -9.317 7.183 1.00 93.12 104 ASP B CA 1
ATOM 1477 C C . ASP B 1 84 ? 5.646 -9.591 5.687 1.00 94.04 104 ASP B C 1
ATOM 1478 O O . ASP B 1 84 ? 5.822 -8.673 4.887 1.00 93.12 104 ASP B O 1
ATOM 1483 N N . TYR B 1 89 ? 4.932 -15.124 10.821 1.00 110.08 109 TYR B N 1
ATOM 1484 C CA . TYR B 1 89 ? 4.713 -13.759 10.354 1.00 104.15 109 TYR B CA 1
ATOM 1485 C C . TYR B 1 89 ? 3.389 -13.198 10.857 1.00 95.11 109 TYR B C 1
ATOM 1486 O O . TYR B 1 89 ? 2.356 -13.828 10.661 1.00 99.69 109 TYR B O 1
ATOM 1495 N N . THR B 1 90 ? 3.422 -12.108 11.625 1.00 138.34 110 THR B N 1
ATOM 1496 C CA . THR B 1 90 ? 4.495 -11.829 12.571 1.00 120.30 110 THR B CA 1
ATOM 1497 C C . THR B 1 90 ? 3.832 -11.955 13.932 1.00 99.68 110 THR B C 1
ATOM 1498 O O . THR B 1 90 ? 2.717 -12.462 14.049 1.00 93.94 110 THR B O 1
ATOM 1502 N N . SER B 1 91 ? 4.496 -11.487 14.972 1.00 89.66 111 SER B N 1
ATOM 1503 C CA . SER B 1 91 ? 3.743 -11.226 16.173 1.00 102.01 111 SER B CA 1
ATOM 1504 C C . SER B 1 91 ? 3.458 -9.729 16.168 1.00 101.94 111 SER B C 1
ATOM 1505 O O . SER B 1 91 ? 3.044 -9.180 15.144 1.00 113.70 111 SER B O 1
ATOM 1508 N N . TRP B 1 92 ? 3.754 -9.065 17.267 1.00 83.59 112 TRP B N 1
ATOM 1509 C CA . TRP B 1 92 ? 3.024 -7.869 17.659 1.00 66.69 112 TRP B CA 1
ATOM 1510 C C . TRP B 1 92 ? 1.527 -8.046 17.534 1.00 57.94 112 TRP B C 1
ATOM 1511 O O . TRP B 1 92 ? 0.965 -8.160 16.439 1.00 61.11 112 TRP B O 1
ATOM 1522 N N . LEU B 1 93 ? 0.880 -7.981 18.679 1.00 46.23 113 LEU B N 1
ATOM 1523 C CA . LEU B 1 93 ? -0.552 -8.029 18.743 1.00 42.94 113 LEU B CA 1
ATOM 152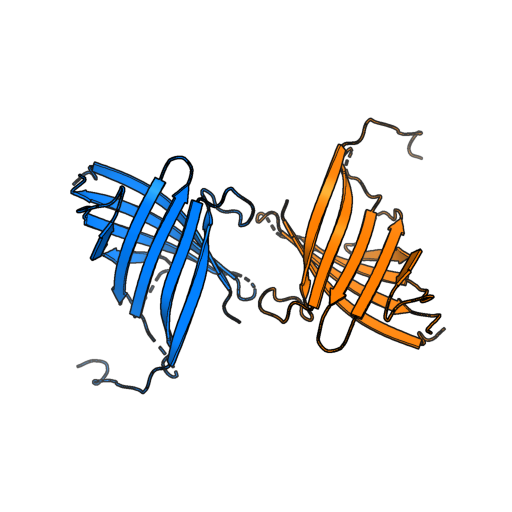4 C C . LEU B 1 93 ? -0.986 -6.860 19.598 1.00 40.99 113 LEU B C 1
ATOM 1525 O O . LEU B 1 93 ? -0.389 -6.624 20.659 1.00 36.63 113 LEU B O 1
ATOM 1530 N N . SER B 1 94 ? -1.993 -6.122 19.145 1.00 34.84 114 SER B N 1
ATOM 1531 C CA . SER B 1 94 ? -2.681 -5.195 20.030 1.00 37.39 114 SER B CA 1
ATOM 1532 C C . SER B 1 94 ? -4.152 -5.468 19.915 1.00 35.82 114 SER B C 1
ATOM 1533 O O . SER B 1 94 ? -4.657 -5.562 18.802 1.00 41.32 114 SER B O 1
ATOM 1536 N N . PHE B 1 95 ? -4.861 -5.590 21.036 1.00 34.54 115 PHE B N 1
ATOM 1537 C CA . PHE B 1 95 ? -6.311 -5.713 20.913 1.00 37.43 115 PHE B CA 1
ATOM 1538 C C . PHE B 1 95 ? -7.022 -5.397 22.209 1.00 35.72 115 PHE B C 1
ATOM 1539 O O . PHE B 1 95 ? -6.422 -5.378 23.288 1.00 35.66 115 PHE B O 1
ATOM 1547 N N . THR B 1 96 ? -8.321 -5.164 22.088 1.00 34.84 116 THR B N 1
ATOM 1548 C CA . THR B 1 96 ? -9.158 -4.782 23.229 1.00 35.43 116 THR B CA 1
ATOM 1549 C C . THR B 1 96 ? -10.362 -5.722 23.281 1.00 39.15 116 THR B C 1
ATOM 1550 O O . THR B 1 96 ? -11.022 -5.924 22.270 1.00 38.26 116 THR B O 1
ATOM 1554 N N . PHE B 1 97 ? -10.614 -6.322 24.438 1.00 36.97 117 PHE B N 1
ATOM 1555 C CA . PHE B 1 97 ? -11.890 -6.979 24.679 1.00 33.78 117 PHE B CA 1
ATOM 1556 C C . PHE B 1 97 ? -12.904 -5.918 25.053 1.00 37.61 117 PHE B C 1
ATOM 1557 O O . PHE B 1 97 ? -12.792 -5.326 26.125 1.00 38.57 117 PHE B O 1
ATOM 1565 N N . VAL B 1 98 ? -13.889 -5.696 24.187 1.00 40.64 118 VAL B N 1
ATOM 1566 C CA . VAL B 1 98 ? -14.989 -4.784 24.469 1.00 40.66 118 VAL B CA 1
ATOM 1567 C C . VAL B 1 98 ? -16.166 -5.602 24.964 1.00 46.65 118 VAL B C 1
ATOM 1568 O O . VAL B 1 98 ? -16.879 -6.204 24.168 1.00 41.51 118 VAL B O 1
ATOM 1572 N N . LEU B 1 99 ? -16.346 -5.650 26.284 1.00 37.83 119 LEU B N 1
ATOM 1573 C CA . LEU B 1 99 ? -17.328 -6.547 26.881 1.00 42.99 119 LEU B CA 1
ATOM 1574 C C . LEU B 1 99 ? -18.633 -5.834 27.180 1.00 49.35 119 LEU B C 1
ATOM 1575 O O . LEU B 1 99 ? -18.644 -4.714 27.693 1.00 48.17 119 LEU B O 1
ATOM 1580 N N . ASN B 1 100 ? -19.739 -6.488 26.840 1.00 51.37 120 ASN B N 1
ATOM 1581 C CA . ASN B 1 100 ? -21.050 -5.950 27.130 1.00 52.42 120 ASN B CA 1
ATOM 1582 C C . ASN B 1 100 ? -22.037 -7.102 27.262 1.00 64.76 120 ASN B C 1
ATOM 1583 O O . ASN B 1 100 ? -22.745 -7.447 26.320 1.00 69.63 120 ASN B O 1
ATOM 1588 N N . SER B 1 101 ? -22.053 -7.703 28.444 1.00 67.99 121 SER B N 1
ATOM 1589 C CA . SER B 1 101 ? -22.946 -8.804 28.746 1.00 70.85 121 SER B CA 1
ATOM 1590 C C . SER B 1 101 ? -23.659 -8.529 30.056 1.00 70.84 121 SER B C 1
ATOM 1591 O O . SER B 1 101 ? -23.532 -7.447 30.629 1.00 67.17 121 SER B O 1
ATOM 1594 N N . THR B 1 102 ? -24.389 -9.529 30.530 1.00 70.78 122 THR B N 1
ATOM 1595 C CA . THR B 1 102 ? -25.155 -9.406 31.755 1.00 79.53 122 THR B CA 1
ATOM 1596 C C . THR B 1 102 ? -24.244 -9.267 32.976 1.00 75.95 122 THR B C 1
ATOM 1597 O O . THR B 1 102 ? -24.639 -8.691 33.984 1.00 82.13 122 THR B O 1
ATOM 1601 N N . HIS B 1 103 ? -23.019 -9.772 32.879 1.00 70.78 123 HIS B N 1
ATOM 1602 C CA . HIS B 1 103 ? -22.125 -9.792 34.033 1.00 74.03 123 HIS B CA 1
ATOM 1603 C C . HIS B 1 103 ? -20.917 -8.865 33.902 1.00 70.00 123 HIS B C 1
ATOM 1604 O O . HIS B 1 103 ? -20.340 -8.459 34.909 1.00 76.30 123 HIS B O 1
ATOM 1611 N N . HIS B 1 104 ? -20.544 -8.521 32.672 1.00 57.39 124 HIS B N 1
ATOM 1612 C CA . HIS B 1 104 ? -19.354 -7.707 32.434 1.00 58.81 124 HIS B CA 1
ATOM 1613 C C . HIS B 1 104 ? -19.610 -6.486 31.554 1.00 57.17 124 HIS B C 1
ATOM 1614 O O . HIS B 1 104 ? -20.176 -6.596 30.469 1.00 55.12 124 HIS B O 1
ATOM 1621 N N . GLN B 1 105 ? -19.154 -5.328 32.019 1.00 56.21 125 GLN B N 1
ATOM 1622 C CA . GLN B 1 105 ? -19.273 -4.086 31.264 1.00 59.75 125 GLN B CA 1
ATOM 1623 C C . GLN B 1 105 ? -17.979 -3.271 31.323 1.00 47.60 125 GLN B C 1
ATOM 1624 O O . GLN B 1 105 ? -17.703 -2.642 32.339 1.00 46.46 125 GLN B O 1
ATOM 1630 N N . GLY B 1 106 ? -17.206 -3.258 30.242 1.00 48.48 126 GLY B N 1
ATOM 1631 C CA . GLY B 1 106 ? -15.945 -2.523 30.227 1.00 40.44 126 GLY B CA 1
ATOM 1632 C C . GLY B 1 106 ? -15.038 -2.952 29.084 1.00 39.73 126 GLY B C 1
ATOM 1633 O O . GLY B 1 106 ? -15.459 -3.702 28.199 1.00 39.77 126 GLY B O 1
ATOM 1634 N N . THR B 1 107 ? -13.793 -2.480 29.082 1.00 36.45 127 THR B N 1
ATOM 1635 C CA . THR B 1 107 ? -12.829 -2.953 28.079 1.00 34.32 127 THR B CA 1
ATOM 1636 C C . THR B 1 107 ? -11.527 -3.371 28.750 1.00 37.31 127 THR B C 1
ATOM 1637 O O . THR B 1 107 ? -11.183 -2.881 29.827 1.00 35.54 127 THR B O 1
ATOM 1641 N N . ILE B 1 108 ? -10.825 -4.294 28.100 1.00 32.02 128 ILE B N 1
ATOM 1642 C CA . ILE B 1 108 ? -9.528 -4.763 28.542 1.00 31.94 128 ILE B CA 1
ATOM 1643 C C . ILE B 1 108 ? -8.602 -4.767 27.356 1.00 31.67 128 ILE B C 1
ATOM 1644 O O . ILE B 1 108 ? -8.894 -5.402 26.358 1.00 33.08 128 ILE B O 1
ATOM 1649 N N . THR B 1 109 ? -7.465 -4.103 27.489 1.00 33.28 129 THR B N 1
ATOM 1650 C CA . THR B 1 109 ? -6.571 -3.927 26.338 1.00 35.91 129 THR B CA 1
ATOM 1651 C C . THR B 1 109 ? -5.243 -4.619 26.630 1.00 29.45 129 THR B C 1
ATOM 1652 O O . THR B 1 109 ? -4.739 -4.571 27.769 1.00 29.58 129 THR B O 1
ATOM 1656 N N . PHE B 1 110 ? -4.718 -5.288 25.603 1.00 31.49 130 PHE B N 1
ATOM 1657 C CA . PHE B 1 110 ? -3.474 -6.049 25.657 1.00 34.22 130 PHE B CA 1
ATOM 1658 C C . PHE B 1 110 ? -2.565 -5.650 24.511 1.00 33.69 130 PHE B C 1
ATOM 1659 O O . PHE B 1 110 ? -3.038 -5.438 23.393 1.00 35.53 130 PHE B O 1
ATOM 1667 N N . ALA B 1 111 ? -1.259 -5.634 24.744 1.00 34.31 131 ALA B N 1
ATOM 1668 C CA . ALA B 1 111 ? -0.320 -5.310 23.657 1.00 33.36 131 ALA B CA 1
ATOM 1669 C C . ALA B 1 111 ? 1.021 -5.962 23.886 1.00 34.05 131 ALA B C 1
ATOM 1670 O O . ALA B 1 111 ? 1.467 -6.100 25.026 1.00 37.26 131 ALA B O 1
ATOM 1672 N N . GLY B 1 112 ? 1.680 -6.365 22.805 1.00 36.49 132 GLY B N 1
ATOM 1673 C CA . GLY B 1 112 ? 2.995 -6.931 22.957 1.00 35.81 132 GLY B CA 1
ATOM 1674 C C . GLY B 1 112 ? 3.326 -7.968 21.904 1.00 49.67 132 GLY B C 1
ATOM 1675 O O . GLY B 1 112 ? 2.474 -8.368 21.122 1.00 46.87 132 GLY B O 1
ATOM 1676 N N . ALA B 1 113 ? 4.585 -8.383 21.896 1.00 4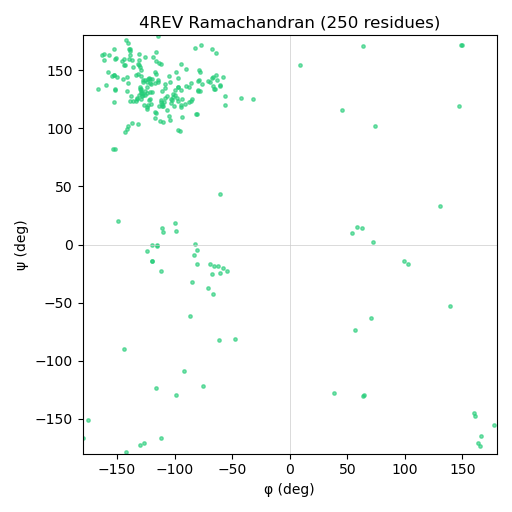4.14 133 ALA B N 1
ATOM 1677 C CA . ALA B 1 113 ? 5.069 -9.476 21.063 1.00 48.01 133 ALA B CA 1
ATOM 1678 C C . ALA B 1 113 ? 5.487 -10.648 21.962 1.00 58.89 133 ALA B C 1
ATOM 1679 O O . ALA B 1 113 ? 5.814 -10.425 23.127 1.00 65.06 133 ALA B O 1
ATOM 1681 N N . ASP B 1 114 ? 5.492 -11.879 21.450 1.00 65.48 134 ASP B N 1
ATOM 1682 C CA . ASP B 1 114 ? 6.032 -12.994 22.241 1.00 75.72 134 ASP B CA 1
ATOM 1683 C C . ASP B 1 114 ? 6.781 -14.041 21.353 1.00 92.41 134 ASP B C 1
ATOM 1684 O O . ASP B 1 114 ? 7.990 -13.883 21.180 1.00 94.65 134 ASP B O 1
ATOM 1689 N N . PRO B 1 115 ? 6.125 -15.098 20.796 1.00 96.90 135 PRO B N 1
ATOM 1690 C CA . PRO B 1 115 ? 7.093 -15.776 19.922 1.00 98.28 135 PRO B CA 1
ATOM 1691 C C . PRO B 1 115 ? 7.344 -15.029 18.616 1.00 99.44 135 PRO B C 1
ATOM 1692 O O . PRO B 1 115 ? 8.495 -14.671 18.362 1.00 101.37 135 PRO B O 1
ATOM 1696 N N . ALA B 1 118 ? 4.510 -22.888 20.398 1.00 102.71 138 ALA B N 1
ATOM 1697 C CA . ALA B 1 118 ? 4.001 -23.563 21.577 1.00 100.90 138 ALA B CA 1
ATOM 1698 C C . ALA B 1 118 ? 2.504 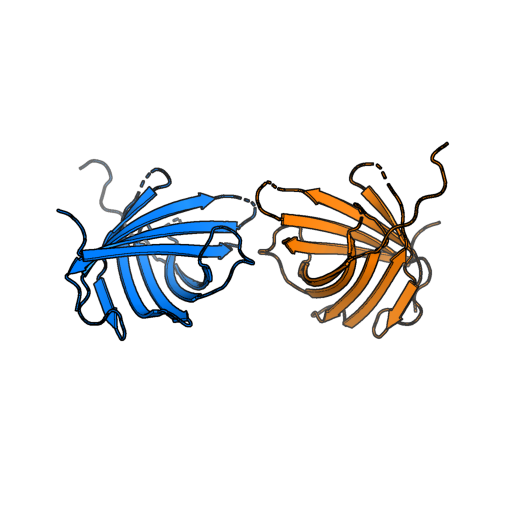-23.685 21.511 1.00 98.12 138 ALA B C 1
ATOM 1699 O O . ALA B 1 118 ? 1.903 -24.448 22.242 1.00 101.99 138 ALA B O 1
ATOM 1701 N N . LYS B 1 119 ? 1.902 -22.903 20.639 1.00 86.98 139 LYS B N 1
ATOM 1702 C CA . LYS B 1 119 ? 0.468 -22.802 20.597 1.00 78.89 139 LYS B CA 1
ATOM 1703 C C . LYS B 1 119 ? -0.064 -22.014 21.790 1.00 76.20 139 LYS B C 1
ATOM 1704 O O . LYS B 1 119 ? -1.252 -21.878 21.943 1.00 68.37 139 LYS B O 1
ATOM 1710 N N . THR B 1 120 ? 0.825 -21.512 22.636 1.00 77.77 140 THR B N 1
ATOM 1711 C CA . THR B 1 120 ? 0.418 -20.692 23.766 1.00 74.74 140 THR B CA 1
ATOM 1712 C C . THR B 1 120 ? 1.438 -19.593 24.051 1.00 75.95 140 THR B C 1
ATOM 1713 O O . THR B 1 120 ? 2.622 -19.808 23.917 1.00 77.01 140 THR B O 1
ATOM 1717 N N . ARG B 1 121 ? 0.962 -18.409 24.424 1.00 71.09 141 ARG B N 1
ATOM 1718 C CA . ARG B 1 121 ? 1.825 -17.297 24.774 1.00 66.85 141 ARG B CA 1
ATOM 1719 C C . ARG B 1 121 ? 1.174 -16.490 25.884 1.00 59.82 141 ARG B C 1
ATOM 1720 O O . ARG B 1 121 ? -0.017 -16.544 26.069 1.00 59.80 141 ARG B O 1
ATOM 1728 N N . ASP B 1 122 ? 1.981 -15.749 26.625 1.00 63.01 142 ASP B N 1
ATOM 1729 C CA . ASP B 1 122 ? 1.469 -14.774 27.577 1.00 57.44 142 ASP B CA 1
ATOM 1730 C C . ASP B 1 122 ? 1.408 -13.408 26.899 1.00 48.15 142 ASP B C 1
ATOM 1731 O O . ASP B 1 122 ? 2.130 -13.154 25.935 1.00 57.66 142 ASP B O 1
ATOM 1736 N N . ILE B 1 123 ? 0.542 -12.531 27.392 1.00 43.02 143 ILE B N 1
ATOM 1737 C CA . ILE B 1 123 ? 0.556 -11.152 26.937 1.00 37.76 143 ILE B CA 1
ATOM 1738 C C . ILE B 1 123 ? 0.084 -10.255 28.064 1.00 41.56 143 ILE B C 1
ATOM 1739 O O . ILE B 1 123 ? -0.783 -10.633 28.856 1.00 37.00 143 ILE B O 1
ATOM 1744 N N . SER B 1 124 ? 0.668 -9.070 28.158 1.00 33.94 144 SER B N 1
ATOM 1745 C CA . SER B 1 124 ? 0.358 -8.201 29.282 1.00 32.87 144 SER B CA 1
ATOM 1746 C C . SER B 1 124 ? -0.958 -7.475 29.066 1.00 32.41 144 SER B C 1
ATOM 1747 O O . SER B 1 124 ? -1.287 -7.072 27.959 1.00 31.85 144 SER B O 1
ATOM 1750 N N . VAL B 1 125 ? -1.732 -7.339 30.130 1.00 34.38 145 VAL B N 1
ATOM 1751 C CA . VAL B 1 125 ? -2.799 -6.348 30.160 1.00 32.44 145 VAL B CA 1
ATOM 1752 C C . VAL B 1 125 ? -2.107 -4.970 30.114 1.00 38.77 145 VAL B C 1
ATOM 1753 O O . VAL B 1 125 ? -1.093 -4.773 30.803 1.00 33.36 145 VAL B O 1
ATOM 1757 N N . THR B 1 126 ? -2.579 -4.046 29.279 1.00 32.03 146 THR B N 1
ATOM 1758 C CA . THR B 1 126 ? -1.973 -2.713 29.263 1.00 36.21 146 THR B CA 1
ATOM 1759 C C . THR B 1 126 ? -2.970 -1.607 29.611 1.00 43.43 146 THR B C 1
ATOM 1760 O O . THR B 1 126 ? -2.568 -0.485 29.906 1.00 47.00 146 THR B O 1
ATOM 1764 N N . GLY B 1 127 ? -4.265 -1.914 29.586 1.00 34.36 147 GLY B N 1
ATOM 1765 C CA . GLY B 1 127 ? -5.270 -0.901 29.907 1.00 36.88 147 GLY B CA 1
ATOM 1766 C C . GLY B 1 127 ? -6.621 -1.498 30.231 1.00 38.37 147 GLY B C 1
ATOM 1767 O O . GLY B 1 127 ? -6.871 -2.662 29.936 1.00 34.11 147 GLY B O 1
ATOM 1768 N N . GLY B 1 128 ? -7.481 -0.708 30.866 1.00 38.68 148 GLY B N 1
ATOM 1769 C CA . GLY B 1 128 ? -8.811 -1.163 31.232 1.00 37.08 148 GLY B CA 1
ATOM 1770 C C . GLY B 1 128 ? -9.755 0.010 31.441 1.00 37.56 148 GLY B C 1
ATOM 1771 O O . GLY B 1 128 ? -9.318 1.091 31.855 1.00 36.18 148 GLY B O 1
ATOM 1772 N N . THR B 1 129 ? -11.036 -0.194 31.134 1.00 33.68 149 THR B N 1
ATOM 1773 C CA . THR B 1 129 ? -12.096 0.804 31.384 1.00 36.07 149 THR B CA 1
ATOM 1774 C C . THR B 1 129 ? -13.383 0.119 31.893 1.00 40.92 149 THR B C 1
ATOM 1775 O O . THR B 1 129 ? -13.536 -1.103 31.790 1.00 37.83 149 THR B O 1
ATOM 1779 N N . GLY B 1 130 ? -14.328 0.910 32.391 1.00 39.01 150 GLY B N 1
ATOM 1780 C CA . GLY B 1 130 ? -15.596 0.373 32.862 1.00 38.25 150 GLY B CA 1
ATOM 1781 C C . GLY B 1 130 ? -15.345 -0.539 34.048 1.00 38.92 150 GLY B C 1
ATOM 1782 O O . GLY B 1 130 ? -14.637 -0.155 34.973 1.00 42.33 150 GLY B O 1
ATOM 1783 N N . ASP B 1 131 ? -15.901 -1.751 34.021 1.00 39.82 151 ASP B N 1
ATOM 1784 C CA . ASP B 1 131 ? -15.666 -2.722 35.093 1.00 39.96 151 ASP B CA 1
ATOM 1785 C C . ASP B 1 131 ? -14.177 -3.060 35.292 1.00 43.16 151 ASP B C 1
ATOM 1786 O O . ASP B 1 131 ? -13.791 -3.547 36.348 1.00 42.54 151 ASP B O 1
ATOM 1791 N N . PHE B 1 132 ? -13.335 -2.818 34.286 1.00 39.19 152 PHE B N 1
ATOM 1792 C CA . PHE B 1 132 ? -11.926 -3.224 34.397 1.00 35.11 152 PHE B CA 1
ATOM 1793 C C . PHE B 1 132 ? -11.000 -2.014 34.518 1.00 35.88 152 PHE B C 1
ATOM 1794 O O . PHE B 1 132 ? -9.797 -2.096 34.355 1.00 32.83 152 PHE B O 1
ATOM 1802 N N . PHE B 1 133 ? -11.614 -0.880 34.789 1.00 32.51 153 PHE B N 1
ATOM 1803 C CA . PHE B 1 133 ? -10.925 0.327 35.186 1.00 37.31 153 PHE B CA 1
ATOM 1804 C C . PHE B 1 133 ? -9.791 0.011 36.201 1.00 32.37 153 PHE B C 1
ATOM 1805 O O . PHE B 1 133 ? -10.009 -0.712 37.173 1.00 36.45 153 PHE B O 1
ATOM 1813 N N . MET B 1 134 ? -8.573 0.460 35.885 1.00 30.64 154 MET B N 1
ATOM 1814 C CA . MET B 1 134 ? -7.369 0.297 36.710 1.00 35.69 154 MET B CA 1
ATOM 1815 C C . MET B 1 134 ? -6.934 -1.170 36.948 1.00 40.59 154 MET B C 1
ATOM 1816 O O . MET B 1 134 ? -6.090 -1.441 37.822 1.00 38.51 154 MET B O 1
ATOM 1821 N N . HIS B 1 135 ? -7.480 -2.120 36.185 1.00 29.52 155 HIS B N 1
ATOM 1822 C CA . HIS B 1 135 ? -7.087 -3.522 36.384 1.00 30.84 155 HIS B CA 1
ATOM 1823 C C . HIS B 1 135 ? -5.725 -3.804 35.747 1.00 30.82 155 HIS B C 1
ATOM 1824 O O . HIS B 1 135 ? -5.374 -3.191 34.750 1.00 30.60 155 HIS B O 1
ATOM 1831 N N . ARG B 1 136 ? -4.965 -4.722 36.330 1.00 32.64 156 ARG B N 1
ATOM 1832 C CA . ARG B 1 136 ? -3.684 -5.101 35.739 1.00 31.60 156 ARG B CA 1
ATOM 1833 C C . ARG B 1 136 ? -3.421 -6.569 35.904 1.00 32.48 156 ARG B C 1
ATOM 1834 O O . ARG B 1 136 ? -3.907 -7.190 36.839 1.00 35.51 156 ARG B O 1
ATOM 1842 N N . GLY B 1 137 ? -2.615 -7.115 34.992 1.00 32.78 157 GLY B N 1
ATOM 1843 C CA . GLY B 1 137 ? -2.218 -8.501 35.088 1.00 30.13 157 GLY B CA 1
ATOM 1844 C C . GLY B 1 137 ? -1.737 -9.003 33.744 1.00 38.18 157 GLY B C 1
ATOM 1845 O O . GLY B 1 137 ? -1.102 -8.271 32.977 1.00 30.63 157 GLY B O 1
ATOM 1846 N N . ILE B 1 138 ? -2.030 -10.268 33.469 1.00 31.44 158 ILE B N 1
ATOM 1847 C CA . ILE B 1 138 ? -1.585 -10.913 32.246 1.00 36.85 158 ILE B CA 1
ATOM 1848 C C . ILE B 1 138 ? -2.685 -11.795 31.698 1.00 41.11 158 ILE B C 1
ATOM 1849 O O . ILE B 1 138 ? -3.583 -12.215 32.436 1.00 40.47 158 ILE B O 1
ATOM 1854 N N . ALA B 1 139 ? -2.590 -12.108 30.410 1.00 36.90 159 ALA B N 1
ATOM 1855 C CA . ALA B 1 139 ? -3.457 -13.115 29.811 1.00 38.11 159 ALA B CA 1
ATOM 1856 C C . ALA B 1 139 ? -2.619 -14.219 29.185 1.00 46.11 159 ALA B C 1
ATOM 1857 O O . ALA B 1 139 ? -1.531 -13.974 28.646 1.00 43.89 159 ALA B O 1
ATOM 1859 N N . THR B 1 140 ? -3.112 -15.447 29.294 1.00 40.27 160 THR B N 1
ATOM 1860 C CA . THR B 1 140 ? -2.522 -16.568 28.584 1.00 41.88 160 THR B CA 1
ATOM 1861 C C . THR B 1 140 ? -3.396 -16.892 27.385 1.00 48.85 160 THR B C 1
ATOM 1862 O O . THR B 1 140 ? -4.599 -17.110 27.532 1.00 51.03 160 THR B O 1
ATOM 1866 N N . ILE B 1 141 ? -2.788 -16.912 26.199 1.00 49.65 161 ILE B N 1
ATOM 1867 C CA . ILE B 1 141 ? -3.512 -17.133 24.957 1.00 49.51 161 ILE B CA 1
ATOM 1868 C C . ILE B 1 141 ? -3.196 -18.498 24.372 1.00 51.29 161 ILE B C 1
ATOM 1869 O O . ILE B 1 141 ? -2.036 -18.809 24.102 1.00 48.79 161 ILE B O 1
ATOM 1874 N N . THR B 1 142 ? -4.229 -19.304 24.170 1.00 51.91 162 THR B N 1
ATOM 1875 C CA . THR B 1 142 ? -4.064 -20.590 23.509 1.00 52.68 162 THR B CA 1
ATOM 1876 C C . THR B 1 142 ? -4.750 -20.539 22.156 1.00 61.96 162 THR B C 1
ATOM 1877 O O . THR B 1 142 ? -5.943 -20.249 22.070 1.00 61.52 162 THR B O 1
ATOM 1881 N N . THR B 1 143 ? -3.986 -20.809 21.102 1.00 62.83 163 THR B N 1
ATOM 1882 C CA . THR B 1 143 ? -4.500 -20.733 19.741 1.00 66.64 163 THR B CA 1
ATOM 1883 C C . THR B 1 143 ? -4.769 -22.118 19.193 1.00 69.16 163 THR B C 1
ATOM 1884 O O . THR B 1 143 ? -3.867 -22.955 19.148 1.00 69.49 163 THR B O 1
ATOM 1888 N N . ASP B 1 144 ? -6.014 -22.358 18.793 1.00 69.37 164 ASP B N 1
ATOM 1889 C CA . ASP B 1 144 ? -6.367 -23.568 18.062 1.00 77.44 164 ASP B CA 1
ATOM 1890 C C . ASP B 1 144 ? -6.578 -23.216 16.590 1.00 78.52 164 ASP B C 1
ATOM 1891 O O . ASP B 1 144 ? -7.540 -22.532 16.235 1.00 74.71 164 ASP B O 1
ATOM 1896 N N . ALA B 1 145 ? -5.661 -23.670 15.742 1.00 78.86 165 ALA B N 1
ATOM 1897 C CA . ALA B 1 145 ? -5.720 -23.366 14.318 1.00 73.11 165 ALA B CA 1
ATOM 1898 C C . ALA B 1 145 ? -6.524 -24.423 13.580 1.00 78.64 165 ALA B C 1
ATOM 1899 O O . ALA B 1 145 ? -6.572 -25.580 14.000 1.00 84.69 165 ALA B O 1
ATOM 1901 N N . PHE B 1 146 ? -7.154 -24.024 12.479 1.00 77.02 166 PHE B N 1
ATOM 1902 C CA . PHE B 1 146 ? -7.963 -24.948 11.690 1.00 85.47 166 PHE B CA 1
ATOM 1903 C C . PHE B 1 146 ? -7.803 -24.715 10.194 1.00 87.87 166 PHE B C 1
ATOM 1904 O O . PHE B 1 146 ? -7.308 -23.676 9.762 1.00 86.32 166 PHE B O 1
ATOM 1912 N N . GLY B 1 148 ? -7.147 -24.689 7.184 1.00 83.46 168 GLY B N 1
ATOM 1913 C CA . GLY B 1 148 ? -8.002 -25.224 6.137 1.00 95.14 168 GLY B CA 1
ATOM 1914 C C . GLY B 1 148 ? -9.217 -24.341 5.978 1.00 97.64 168 GLY B C 1
ATOM 1915 O O . GLY B 1 148 ? -9.445 -23.744 4.924 1.00 96.15 168 GLY B O 1
ATOM 1916 N N . GLU B 1 149 ? -10.008 -24.279 7.043 1.00 95.58 169 GLU B N 1
ATOM 1917 C CA . GLU B 1 149 ? -10.969 -23.213 7.224 1.00 86.47 169 GLU B CA 1
ATOM 1918 C C . GLU B 1 149 ? -10.166 -22.099 7.863 1.00 92.47 169 GLU B C 1
ATOM 1919 O O . GLU B 1 149 ? -9.528 -22.324 8.893 1.00 99.12 169 GLU B O 1
ATOM 1925 N N . ALA B 1 150 ? -10.172 -20.907 7.275 1.00 86.59 170 ALA B N 1
ATOM 1926 C CA . ALA B 1 150 ? -9.288 -19.831 7.746 1.00 88.78 170 ALA B CA 1
ATOM 1927 C C . ALA B 1 150 ? -9.533 -19.425 9.211 1.00 79.66 170 ALA B C 1
ATOM 1928 O O . ALA B 1 150 ? -9.500 -18.249 9.544 1.00 85.62 170 ALA B O 1
ATOM 1930 N N . TYR B 1 151 ? -9.709 -20.415 10.082 1.00 69.87 171 TYR B N 1
ATOM 1931 C CA . TYR B 1 151 ? -10.326 -20.226 11.381 1.00 67.61 171 TYR B CA 1
ATOM 1932 C C . TYR B 1 151 ? -9.346 -20.399 12.549 1.00 64.80 171 TYR B C 1
ATOM 1933 O O . TYR B 1 151 ? -8.681 -21.425 12.680 1.00 74.13 171 TYR B O 1
ATOM 1942 N N . PHE B 1 152 ? -9.261 -19.380 13.385 1.00 58.44 172 PHE B N 1
ATOM 1943 C CA . PHE B 1 152 ? -8.417 -19.445 14.572 1.00 61.34 172 PHE B CA 1
ATOM 1944 C C . PHE B 1 152 ? -9.235 -19.169 15.811 1.00 58.44 172 PHE B C 1
ATOM 1945 O O . PHE B 1 152 ? -9.809 -18.087 15.955 1.00 60.16 172 PHE B O 1
ATOM 1953 N N . ARG B 1 153 ? -9.300 -20.152 16.700 1.00 57.70 173 ARG B N 1
ATOM 1954 C CA . ARG B 1 153 ? -9.990 -19.958 17.959 1.00 57.55 173 ARG B CA 1
ATOM 1955 C C . ARG B 1 153 ? -8.980 -19.693 19.067 1.00 59.58 173 ARG B C 1
ATOM 1956 O O . ARG B 1 153 ? -8.115 -20.522 19.362 1.00 61.05 173 ARG B O 1
ATOM 1964 N N . LEU B 1 154 ? -9.099 -18.524 19.675 1.00 54.33 174 LEU B N 1
ATOM 1965 C CA . LEU B 1 154 ? -8.159 -18.115 20.707 1.00 51.76 174 LEU B CA 1
ATOM 1966 C C . LEU B 1 154 ? -8.806 -18.188 22.067 1.00 50.67 174 LEU B C 1
ATOM 1967 O O . LEU B 1 154 ? -9.768 -17.475 22.337 1.00 53.82 174 LEU B O 1
ATOM 1972 N N . GLY B 1 155 ? -8.288 -19.070 22.914 1.00 56.91 175 GLY B N 1
ATOM 1973 C CA . GLY B 1 155 ? -8.696 -19.114 24.303 1.00 52.10 175 GLY B CA 1
ATOM 1974 C C . GLY B 1 155 ? -7.821 -18.144 25.071 1.00 51.81 175 GLY B C 1
ATOM 1975 O O . GLY B 1 155 ? -6.596 -18.255 25.046 1.00 49.96 175 GLY B O 1
ATOM 1976 N N . VAL B 1 156 ? -8.448 -17.186 25.743 1.00 49.48 176 VAL B N 1
ATOM 1977 C CA . VAL B 1 156 ? -7.713 -16.170 26.481 1.00 50.28 176 VAL B CA 1
ATOM 1978 C C . VAL B 1 156 ? -8.005 -16.273 27.977 1.00 49.11 176 VAL B C 1
ATOM 1979 O O . VAL B 1 156 ? -9.124 -16.028 28.413 1.00 53.55 176 VAL B O 1
ATOM 1983 N N . TYR B 1 157 ? -6.994 -16.651 28.753 1.00 44.17 177 TYR B N 1
ATOM 1984 C CA . TYR B 1 157 ? -7.146 -16.819 30.195 1.00 44.33 177 TYR B CA 1
ATOM 1985 C C . TYR B 1 157 ? -6.506 -15.642 30.924 1.00 45.02 177 TYR B C 1
ATOM 1986 O O . TYR B 1 157 ? -5.287 -15.537 30.995 1.00 40.55 177 TYR B O 1
ATOM 1995 N N . ILE B 1 158 ? -7.349 -14.777 31.475 1.00 39.20 178 ILE B N 1
ATOM 1996 C CA . ILE B 1 158 ? -6.914 -13.528 32.088 1.00 42.86 178 ILE B CA 1
ATOM 1997 C C . ILE B 1 158 ? -6.776 -13.678 33.604 1.00 45.61 178 ILE B C 1
ATOM 1998 O O . ILE B 1 158 ? -7.706 -14.094 34.292 1.00 43.15 178 ILE B O 1
ATOM 2003 N N . LYS B 1 159 ? -5.586 -13.370 34.103 1.00 37.44 179 LYS B N 1
ATOM 2004 C CA . LYS B 1 159 ? -5.311 -13.353 35.537 1.00 41.03 179 LYS B CA 1
ATOM 2005 C C . LYS B 1 159 ? -5.040 -11.911 35.943 1.00 41.97 179 LYS B C 1
ATOM 2006 O O . LYS B 1 159 ? -4.003 -11.364 35.585 1.00 41.99 179 LYS B O 1
ATOM 2012 N N . PHE B 1 160 ? -5.978 -11.272 36.637 1.00 41.09 180 PHE B N 1
ATOM 2013 C CA . PHE B 1 160 ? -5.730 -9.911 37.118 1.00 35.33 180 PHE B CA 1
ATOM 2014 C C . PHE B 1 160 ? -5.051 -9.976 38.480 1.00 42.07 180 PHE B C 1
ATOM 2015 O O . PHE B 1 160 ? -5.466 -10.739 39.346 1.00 42.31 180 PHE B O 1
ATOM 2023 N N . PHE B 1 16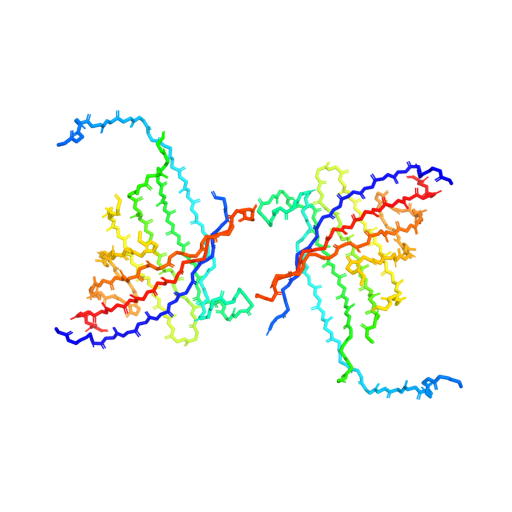1 ? -4.023 -9.158 38.672 1.00 38.60 181 PHE B N 1
ATOM 2024 C CA . PHE B 1 161 ? -3.346 -9.106 39.955 1.00 38.29 181 PHE B CA 1
ATOM 2025 C C . PHE B 1 161 ? -3.509 -7.752 40.642 1.00 42.45 181 PHE B C 1
ATOM 2026 O O . PHE B 1 161 ? -3.010 -7.548 41.757 1.00 37.88 181 PHE B O 1
ATOM 2034 N N . GLU B 1 162 ? -4.207 -6.842 39.975 1.00 34.06 182 GLU B N 1
ATOM 2035 C CA . GLU B 1 162 ? -4.689 -5.611 40.602 1.00 41.55 182 GLU B CA 1
ATOM 2036 C C . GLU B 1 162 ? -6.140 -5.379 40.159 1.00 40.95 182 GLU B C 1
ATOM 2037 O O . GLU B 1 162 ? -6.432 -5.323 38.963 1.00 38.84 182 GLU B O 1
ATOM 2043 N N . CYS B 1 163 ? -7.047 -5.270 41.128 1.00 35.94 183 CYS B N 1
ATOM 2044 C CA . CYS B 1 163 ? -8.473 -5.149 40.832 1.00 42.46 183 CYS B CA 1
ATOM 2045 C C . CYS B 1 163 ? -9.114 -3.987 41.585 1.00 43.96 183 CYS B C 1
ATOM 2046 O O . CYS B 1 163 ? -8.861 -3.797 42.772 1.00 40.50 183 CYS B O 1
ATOM 2049 N N . TRP B 1 164 ? -9.943 -3.220 40.883 1.00 37.72 184 TRP B N 1
ATOM 2050 C CA . TRP B 1 164 ? -10.673 -2.097 41.462 1.00 40.87 184 TRP B CA 1
ATOM 2051 C C . TRP B 1 164 ? -12.178 -2.290 41.312 1.00 49.52 184 TRP B C 1
ATOM 2052 O O . TRP B 1 164 ? -12.619 -3.158 40.562 1.00 46.61 184 TRP B O 1
#

Solvent-accessible surface area: 15532 Å² total; per-residue (Å²): 247,186,24,73,67,67,27,72,4,34,5,6,19,73,72,206,172,211,117,69,136,115,105,111,197,39,106,100,53,117,24,77,12,29,0,0,98,48,94,33,72,62,30,101,84,4,5,77,0,74,19,72,39,45,103,48,162,93,38,102,27,20,3,31,0,54,4,100,19,118,160,40,98,10,34,0,42,0,30,17,59,50,159,129,136,59,49,71,7,56,10,80,25,24,74,52,69,5,107,92,4,153,15,66,0,29,3,50,36,39,73,86,88,11,25,58,14,22,13,1,93,0,32,0,88,52,42,170,256,185,28,76,69,76,27,71,2,48,6,8,16,49,123,264,151,74,143,114,106,120,199,38,102,102,41,118,23,77,13,33,0,2,80,40,101,22,44,27,29,96,87,2,9,82,0,72,19,69,24,45,68,80,194,58,31,106,26,19,4,30,0,55,4,105,22,114,151,38,95,10,33,0,42,0,31,15,66,74,130,125,160,55,36,70,7,56,10,82,26,24,74,53,67,2,107,94,4,152,15,63,0,27,2,57,42,57,67,95,110,48,43,23,74,26,20,12,0,87,0,34,0,86,52,45,174

InterPro domains:
  IPR004265 Dirigent protein [PF03018] (31-178)
  IPR004265 Dirigent protein [PTHR46442] (5-184)
  IPR044859 Allene oxide cyclase/Dirigent protein [G3DSA:2.40.480.10] (18-178)

Foldseek 3Di:
DAFPDKAKKKWKDFACVVDDDDDADKDKDWDWIFIARDQDPPHDTFFIKTWIAIDGVGQWTWIKTQGHHPVDHWIWIWTDGDPQQKDKTWTDDITDQCHPWTDMWIWGWDDDNRMIMIMIMTGTRDGD/DAFPDKAKKKWKDFDVDDDDDADKDKDWDWTWIARDQDPPGDTFFIKTWIAIVSPADWTWIKTQGHDPVDHWIWIWTDGADQQKDKTWTDAITDQCHPWTDIWMWGWDQDVGRMIMIMIMTGTRDGD